Protein AF-A0A8D8CSJ4-F1 (afdb_monomer_lite)

InterPro domains:
  IPR000195 Rab-GAP-TBC domain [PS50086] (164-204)
  IPR035969 Rab-GAP-TBC domain superfamily [SSF47923] (144-196)

pLDDT: mean 71.57, std 18.22, range [34.72, 95.88]

Radius of gyration: 22.98 Å; chains: 1; bounding box: 52×68×55 Å

Sequence (204 aa):
MDVAKSLFGARDHEGYAGKEEHMKKVESANSEDDGELVELAEGLHISESEIRPTAGGPFSALTPSMWPQDILAKLGQPEKDEPPNHQPDYRFDEFGFRVEEEDGPEPSSNRLLSIPFMEDPAQRLQWVAHLEFSHNKEAPELTWDSVEVVLPRTEKLRAMVRQGIPHSLRPQMWMRLSGALQKKLKSETTYQDILKASSNDALM

Foldseek 3Di:
DPVVCVVPVDDDPVPDQPPVSVVVVVVVVVPDDDDDPPDPPDDPPDPPPAQAADQLAAQQLPDSVPDPRVVSVVVPDPPPPDDPPDDDQWGAGNNGDTDGPDPDPDPPPCVVRPDRLDFDPVLVVVVLVVQCVQQPDDDPDDDLVSGDLADDPDVVVVVSVVVPDGSVCCVSVVCRDVCVSVCQVPDPQDPVNVVVVVVVVVPD

Secondary structure (DSSP, 8-state):
--TTHHHHS----TTPPPHHHHHHHHHHHTSS-------TTS-----TTPPPPPTTSTTTTS-GGG--HHHHHHHTS--TTS-TT---SEEE-TT--EEE---S---SGGGGTTS--PPPHHHHHHHHHHHHHHH-SS-SS--TTTS-SS----HHHHHHHHH---GGGHHHHHHHHTSHHHHHHH-S--HHHHHHHHHGGG--

Organism: Culex pipiens (NCBI:txid7175)

Structure (mmCIF, N/CA/C/O backbone):
data_AF-A0A8D8CSJ4-F1
#
_entry.id   AF-A0A8D8CSJ4-F1
#
loop_
_atom_site.group_PDB
_atom_site.id
_atom_site.type_symbol
_atom_site.label_atom_id
_atom_site.label_alt_id
_atom_site.label_comp_id
_atom_site.label_asym_id
_atom_site.label_entity_id
_atom_site.label_seq_id
_atom_site.pdbx_PDB_ins_code
_atom_site.Cartn_x
_atom_site.Cartn_y
_atom_site.Cartn_z
_atom_site.occupancy
_atom_site.B_iso_or_equiv
_atom_site.auth_seq_id
_atom_site.auth_comp_id
_atom_site.auth_asym_id
_atom_site.auth_atom_id
_atom_site.pdbx_PDB_model_num
ATOM 1 N N . MET A 1 1 ? 17.832 -48.330 7.139 1.00 46.72 1 MET A N 1
ATOM 2 C CA . MET A 1 1 ? 17.242 -47.021 6.762 1.00 46.72 1 MET A CA 1
ATOM 3 C C . MET A 1 1 ? 18.383 -46.038 6.492 1.00 46.72 1 MET A C 1
ATOM 5 O O . MET A 1 1 ? 18.410 -44.940 7.031 1.00 46.72 1 MET A O 1
ATOM 9 N N . ASP A 1 2 ? 19.355 -46.436 5.668 1.00 52.53 2 ASP A N 1
ATOM 10 C CA . ASP A 1 2 ? 20.671 -45.771 5.655 1.00 52.53 2 ASP A CA 1
ATOM 11 C C . ASP A 1 2 ? 21.030 -45.183 4.288 1.00 52.53 2 ASP A C 1
ATOM 13 O O . ASP A 1 2 ? 21.933 -44.364 4.179 1.00 52.53 2 ASP A O 1
ATOM 17 N N . VAL A 1 3 ? 20.237 -45.490 3.257 1.00 51.06 3 VAL A N 1
ATOM 18 C CA . VAL A 1 3 ? 20.348 -44.875 1.924 1.00 51.06 3 VAL A CA 1
ATOM 19 C C . VAL A 1 3 ? 19.774 -43.453 1.867 1.00 51.06 3 VAL A C 1
ATOM 21 O O . VAL A 1 3 ? 20.211 -42.652 1.050 1.00 51.06 3 VAL A O 1
ATOM 24 N N . ALA A 1 4 ? 18.858 -43.090 2.775 1.00 48.44 4 ALA A N 1
ATOM 25 C CA . ALA A 1 4 ? 18.271 -41.746 2.819 1.00 48.44 4 ALA A CA 1
ATOM 26 C C . ALA A 1 4 ? 19.198 -40.696 3.461 1.00 48.44 4 ALA A C 1
ATOM 28 O O . ALA A 1 4 ? 19.104 -39.517 3.140 1.00 48.44 4 ALA A O 1
ATOM 29 N N . LYS A 1 5 ? 20.128 -41.107 4.335 1.00 52.06 5 LYS A N 1
ATOM 30 C CA . LYS A 1 5 ? 21.058 -40.179 5.005 1.00 52.06 5 LYS A CA 1
ATOM 31 C C . LYS A 1 5 ? 22.181 -39.696 4.084 1.00 52.06 5 LYS A C 1
ATOM 33 O O . LYS A 1 5 ? 22.695 -38.602 4.279 1.00 52.06 5 LYS A O 1
ATOM 38 N N . SER A 1 6 ? 22.522 -40.473 3.054 1.00 53.06 6 SER A N 1
ATOM 39 C CA . SER A 1 6 ? 23.591 -40.116 2.114 1.00 53.06 6 SER A CA 1
ATOM 40 C C . SER A 1 6 ? 23.169 -39.072 1.075 1.00 53.06 6 SER A C 1
ATOM 42 O O . SER A 1 6 ? 24.038 -38.420 0.509 1.00 53.06 6 SER A O 1
ATOM 44 N N . LEU A 1 7 ? 21.866 -38.897 0.819 1.00 55.34 7 LEU A N 1
ATOM 45 C CA . LEU A 1 7 ? 21.366 -37.942 -0.183 1.00 55.34 7 LEU A CA 1
ATOM 46 C C . LEU A 1 7 ? 21.190 -36.515 0.363 1.00 55.34 7 LEU A C 1
ATOM 48 O O . LEU A 1 7 ? 21.135 -35.572 -0.418 1.00 55.34 7 LEU A O 1
ATOM 52 N N . PHE A 1 8 ? 21.133 -36.347 1.688 1.00 54.91 8 PHE A N 1
ATOM 53 C CA . PHE A 1 8 ? 20.904 -35.046 2.336 1.00 54.91 8 PHE A CA 1
ATOM 54 C C . PHE A 1 8 ? 22.032 -34.613 3.286 1.00 54.91 8 PHE A C 1
ATOM 56 O O . PHE A 1 8 ? 21.924 -33.568 3.917 1.00 54.91 8 PHE A O 1
ATOM 63 N N . GLY A 1 9 ? 23.109 -35.398 3.402 1.00 48.78 9 GLY A N 1
ATOM 64 C CA . GLY A 1 9 ? 24.158 -35.195 4.410 1.00 48.78 9 GLY A CA 1
ATOM 65 C C . GLY A 1 9 ? 25.229 -34.148 4.084 1.00 48.78 9 GLY A C 1
ATOM 66 O O . GLY A 1 9 ? 26.062 -33.878 4.940 1.00 48.78 9 GLY A O 1
ATOM 67 N N . ALA A 1 10 ? 25.238 -33.573 2.878 1.00 55.03 10 ALA A N 1
ATOM 68 C CA . ALA A 1 10 ? 26.262 -32.612 2.459 1.00 55.03 10 ALA A CA 1
ATOM 69 C C . ALA A 1 10 ? 25.688 -31.563 1.496 1.00 55.03 10 ALA A C 1
ATOM 71 O O . ALA A 1 10 ? 26.096 -31.462 0.342 1.00 55.03 10 ALA A O 1
ATOM 72 N N . ARG A 1 11 ? 24.680 -30.812 1.947 1.00 53.88 11 ARG A N 1
ATOM 73 C CA . ARG A 1 11 ? 24.373 -29.522 1.322 1.00 53.88 11 ARG A CA 1
ATOM 74 C C . ARG A 1 11 ? 25.203 -28.473 2.040 1.00 53.88 11 ARG A C 1
ATOM 76 O O . ARG A 1 11 ? 24.977 -28.262 3.227 1.00 53.88 11 ARG A O 1
AT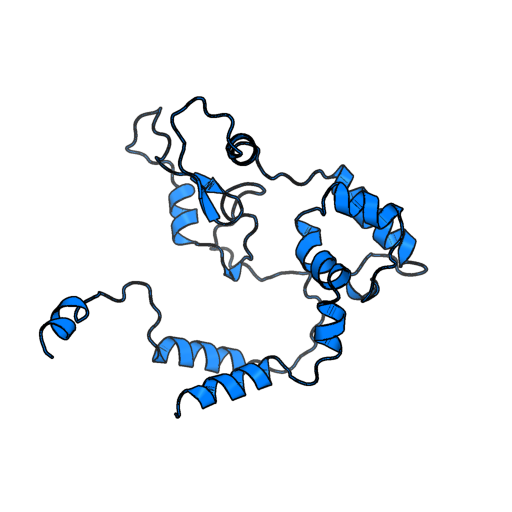OM 83 N N . ASP A 1 12 ? 26.131 -27.842 1.330 1.00 52.03 12 ASP A N 1
ATOM 84 C CA . ASP A 1 12 ? 26.785 -26.633 1.819 1.00 52.03 12 ASP A CA 1
ATOM 85 C C . ASP A 1 12 ? 25.701 -25.597 2.130 1.00 52.03 12 ASP A C 1
ATOM 87 O O . ASP A 1 12 ? 24.880 -25.247 1.281 1.00 52.03 12 ASP A O 1
ATOM 91 N N . HIS A 1 13 ? 25.647 -25.158 3.384 1.00 55.69 13 HIS A N 1
ATOM 92 C CA . HIS A 1 13 ? 24.716 -24.137 3.860 1.00 55.69 13 HIS A CA 1
ATOM 93 C C . HIS A 1 13 ? 25.239 -22.728 3.548 1.00 55.69 13 HIS A C 1
ATOM 95 O O . HIS A 1 13 ? 25.083 -21.820 4.364 1.00 55.69 13 HIS A O 1
ATOM 101 N N . GLU A 1 14 ? 25.892 -22.533 2.397 1.00 43.72 14 GLU A N 1
ATOM 102 C CA . GLU A 1 14 ? 26.302 -21.194 1.981 1.00 43.72 14 GLU A CA 1
ATOM 103 C C . GLU A 1 14 ? 25.054 -20.321 1.809 1.00 43.72 14 GLU A C 1
ATOM 105 O O . GLU A 1 14 ? 24.163 -20.615 1.012 1.00 43.72 14 GLU A O 1
ATOM 110 N N . GLY A 1 15 ? 24.972 -19.265 2.621 1.00 53.69 15 GLY A N 1
ATOM 111 C CA . GLY A 1 15 ? 23.879 -18.294 2.610 1.00 53.69 15 GLY A CA 1
ATOM 112 C C . GLY A 1 15 ? 22.794 -18.491 3.673 1.00 53.69 15 GLY A C 1
ATOM 113 O O . GLY A 1 15 ? 21.912 -17.641 3.773 1.00 53.69 15 GLY A O 1
ATOM 114 N N . TYR A 1 16 ? 22.842 -19.546 4.498 1.00 52.41 16 TYR A N 1
ATOM 115 C CA . TYR A 1 16 ? 21.921 -19.689 5.633 1.00 52.41 16 TYR A CA 1
ATOM 116 C C . TYR A 1 16 ? 22.623 -19.308 6.939 1.00 52.41 16 TYR A C 1
ATOM 118 O O . TYR A 1 16 ? 23.598 -19.947 7.329 1.00 52.41 16 TYR A O 1
ATOM 126 N N . ALA A 1 17 ? 22.114 -18.288 7.636 1.00 63.25 17 ALA A N 1
ATOM 127 C CA . ALA A 1 17 ? 22.588 -17.967 8.979 1.00 63.25 17 ALA A CA 1
ATOM 128 C C . ALA A 1 17 ? 22.366 -19.185 9.888 1.00 63.25 17 ALA A C 1
ATOM 130 O O . ALA A 1 17 ? 21.254 -19.721 9.974 1.00 63.25 17 ALA A O 1
ATOM 131 N N . GLY A 1 18 ? 23.432 -19.646 10.544 1.00 64.19 18 GLY A N 1
ATOM 132 C CA . GLY A 1 18 ? 23.355 -20.780 11.460 1.00 64.19 18 GLY A CA 1
ATOM 133 C C . GLY A 1 18 ? 22.361 -20.495 12.588 1.00 64.19 18 GLY A C 1
ATOM 134 O O . GLY A 1 18 ? 22.189 -19.349 12.998 1.00 64.19 18 GLY A O 1
ATOM 135 N N . LYS A 1 19 ? 21.709 -21.535 13.125 1.00 57.69 19 LYS A N 1
ATOM 136 C CA . LYS A 1 19 ? 20.706 -21.408 14.204 1.00 57.69 19 LYS A CA 1
ATOM 137 C C . LYS A 1 19 ? 21.184 -20.521 15.365 1.00 57.69 19 LYS A C 1
ATOM 139 O O . LYS A 1 19 ? 20.405 -19.731 15.891 1.00 57.69 19 LYS A O 1
ATOM 144 N N . GLU A 1 20 ? 22.454 -20.643 15.744 1.00 61.38 20 GLU A N 1
ATOM 145 C CA . GLU A 1 20 ? 23.060 -19.854 16.823 1.00 61.38 20 GLU A CA 1
ATOM 146 C C . GLU A 1 20 ? 23.252 -18.382 16.447 1.00 61.38 20 GLU A C 1
ATOM 148 O O . GLU A 1 20 ? 22.997 -17.498 17.258 1.00 61.38 20 GLU A O 1
ATOM 153 N N . GLU A 1 21 ? 23.639 -18.103 15.204 1.00 65.81 21 GLU A N 1
ATOM 154 C CA . GLU A 1 21 ? 23.793 -16.743 14.690 1.00 65.81 21 GLU A CA 1
ATOM 155 C C . GLU A 1 21 ? 22.434 -16.045 14.559 1.00 65.81 21 GLU A C 1
ATOM 157 O O . GLU A 1 21 ? 22.284 -14.887 14.948 1.00 65.81 21 GLU A O 1
ATOM 162 N N . HIS A 1 22 ? 21.416 -16.783 14.104 1.00 65.81 22 HIS A N 1
ATOM 163 C CA . HIS A 1 22 ? 20.034 -16.319 14.081 1.00 65.81 22 HIS A CA 1
ATOM 164 C C . HIS A 1 22 ? 19.523 -16.007 15.495 1.00 65.81 22 HIS A C 1
ATOM 166 O O . HIS A 1 22 ? 18.985 -14.926 15.719 1.00 65.81 22 HIS A O 1
ATOM 172 N N . MET A 1 23 ? 19.716 -16.910 16.466 1.00 61.03 23 MET A N 1
ATOM 173 C CA . MET A 1 23 ? 19.328 -16.655 17.861 1.00 61.03 23 MET A CA 1
ATOM 174 C C . MET A 1 23 ? 20.048 -15.437 18.438 1.00 61.03 23 MET A C 1
ATOM 176 O O . MET A 1 23 ? 19.398 -14.576 19.021 1.00 61.03 23 MET A O 1
ATOM 180 N N . LYS A 1 24 ? 21.356 -15.306 18.202 1.00 65.88 24 LYS A N 1
ATOM 181 C CA . LYS A 1 24 ? 22.139 -14.159 18.667 1.00 65.88 24 LYS A CA 1
ATOM 182 C C . LYS A 1 24 ? 21.642 -12.840 18.068 1.00 65.88 24 LYS A C 1
ATOM 184 O O . LYS A 1 24 ? 21.544 -11.845 18.778 1.00 65.88 24 LYS A O 1
ATOM 189 N N . LYS A 1 25 ? 21.283 -12.831 16.780 1.00 63.50 25 LYS A N 1
ATOM 190 C CA . LYS A 1 25 ? 20.728 -11.650 16.101 1.00 63.50 25 LYS A CA 1
ATOM 191 C C . LYS A 1 25 ? 19.356 -11.257 16.659 1.00 63.50 25 LYS A C 1
ATOM 193 O O . LYS A 1 25 ? 19.087 -10.071 16.820 1.00 63.50 25 LYS A O 1
ATOM 198 N N . VAL A 1 26 ? 18.518 -12.240 16.995 1.00 58.56 26 VAL A N 1
ATOM 199 C CA . VAL A 1 26 ? 17.211 -12.017 17.639 1.00 58.56 26 VAL A CA 1
ATOM 200 C C . VAL A 1 26 ? 17.374 -11.503 19.074 1.00 58.56 26 VAL A C 1
ATOM 202 O O . VAL A 1 26 ? 16.669 -10.583 19.473 1.00 58.56 26 VAL A O 1
ATOM 205 N N . GLU A 1 27 ? 18.319 -12.048 19.841 1.00 52.78 27 GLU A N 1
ATOM 206 C CA . GLU A 1 27 ? 18.592 -11.609 21.215 1.00 52.78 27 GLU A CA 1
ATOM 207 C C . GLU A 1 27 ? 19.149 -10.180 21.270 1.00 52.78 27 GLU A C 1
ATOM 209 O O . GLU A 1 27 ? 18.719 -9.400 22.116 1.00 52.78 27 GLU A O 1
ATOM 214 N N . SER A 1 28 ? 20.036 -9.799 20.342 1.00 56.69 28 SER A N 1
ATOM 215 C CA . SER A 1 28 ? 20.539 -8.420 20.242 1.00 56.69 28 SER A CA 1
ATOM 216 C C . SER A 1 28 ? 19.462 -7.406 19.839 1.00 56.69 28 SER A C 1
ATOM 218 O O . SER A 1 28 ? 19.500 -6.276 20.310 1.00 56.69 28 SER A O 1
ATOM 220 N N . ALA A 1 29 ? 18.477 -7.801 19.027 1.00 54.16 29 ALA A N 1
ATOM 221 C CA . ALA A 1 29 ? 17.349 -6.934 18.671 1.00 54.16 29 ALA A CA 1
ATOM 222 C C . ALA A 1 29 ? 16.361 -6.712 19.835 1.00 54.16 29 ALA A C 1
ATOM 224 O O . ALA A 1 29 ? 15.585 -5.765 19.812 1.00 54.16 29 ALA A O 1
ATOM 225 N N . ASN A 1 30 ? 16.384 -7.575 20.857 1.00 47.56 30 ASN A N 1
ATOM 226 C CA . ASN A 1 30 ? 15.507 -7.484 22.027 1.00 47.56 30 ASN A CA 1
ATOM 227 C C . ASN A 1 30 ? 16.069 -6.592 23.152 1.00 47.56 30 ASN A C 1
ATOM 229 O O . ASN A 1 30 ? 15.362 -6.354 24.129 1.00 47.56 30 ASN A O 1
ATOM 233 N N . SER A 1 31 ? 17.331 -6.152 23.065 1.00 48.03 31 SER A N 1
ATOM 234 C CA . SER A 1 31 ? 17.983 -5.344 24.110 1.00 48.03 31 SER A CA 1
ATOM 235 C C . SER A 1 31 ? 17.894 -3.830 23.901 1.00 48.03 31 SER A C 1
ATOM 237 O O . SER A 1 31 ? 18.428 -3.084 24.720 1.00 48.03 31 SER A O 1
ATOM 239 N N . GLU A 1 32 ? 17.238 -3.366 22.836 1.00 47.69 32 GLU A N 1
ATOM 240 C CA . GLU A 1 32 ? 17.058 -1.937 22.571 1.00 47.69 32 GLU A CA 1
ATOM 241 C C . GLU A 1 32 ? 15.700 -1.460 23.109 1.00 47.69 32 GLU A C 1
ATOM 243 O O . GLU A 1 32 ? 14.636 -1.795 22.600 1.00 47.69 32 GLU A O 1
ATOM 248 N N . ASP A 1 33 ? 15.834 -0.754 24.229 1.00 42.06 33 ASP A N 1
ATOM 249 C CA . ASP A 1 33 ? 14.937 0.113 24.991 1.00 42.06 33 ASP A CA 1
ATOM 250 C C . ASP A 1 33 ? 13.593 0.546 24.365 1.00 42.06 33 ASP A C 1
ATOM 252 O O . ASP A 1 33 ? 13.488 0.978 23.217 1.00 42.06 33 ASP A O 1
ATOM 256 N N . ASP A 1 34 ? 12.577 0.480 25.226 1.00 50.38 34 ASP A N 1
ATOM 257 C CA . ASP A 1 34 ? 11.188 0.908 25.073 1.00 50.38 34 ASP A CA 1
ATOM 258 C C . ASP A 1 34 ? 11.132 2.443 24.924 1.00 50.38 34 ASP A C 1
ATOM 260 O O . ASP A 1 34 ? 11.211 3.192 25.899 1.00 50.38 34 ASP A O 1
ATOM 264 N N . GLY A 1 35 ? 10.977 2.937 23.698 1.00 35.16 35 GLY A N 1
ATOM 265 C CA . GLY A 1 35 ? 10.782 4.359 23.425 1.00 35.16 35 GLY A CA 1
ATOM 266 C C . GLY A 1 35 ? 9.844 4.552 22.246 1.00 35.16 35 GLY A C 1
ATOM 267 O O . GLY A 1 35 ? 10.228 4.284 21.118 1.00 35.16 35 GLY A O 1
ATOM 268 N N . GLU A 1 36 ? 8.612 4.973 22.542 1.00 34.72 36 GLU A N 1
ATOM 269 C CA . GLU A 1 36 ? 7.655 5.632 21.641 1.00 34.72 36 GLU A CA 1
ATOM 270 C C . GLU A 1 36 ? 7.661 5.190 20.160 1.00 34.72 36 GLU A C 1
ATOM 272 O O . GLU A 1 36 ? 8.454 5.645 19.342 1.00 34.72 36 GLU A O 1
ATOM 277 N N . LEU A 1 37 ? 6.666 4.374 19.785 1.00 41.03 37 LEU A N 1
ATOM 278 C CA . LEU A 1 37 ? 6.297 4.074 18.395 1.00 41.03 37 LEU A CA 1
ATOM 279 C C . LEU A 1 37 ? 5.685 5.318 17.715 1.00 41.03 37 LEU A C 1
ATOM 281 O O . LEU A 1 37 ? 4.495 5.346 17.394 1.00 41.03 37 LEU A O 1
ATOM 285 N N . VAL A 1 38 ? 6.491 6.359 17.540 1.00 35.50 38 VAL A N 1
ATOM 286 C CA . VAL A 1 38 ? 6.171 7.580 16.802 1.00 35.50 38 VAL A CA 1
ATOM 287 C C . VAL A 1 38 ? 6.858 7.475 15.437 1.00 35.50 38 VAL A C 1
ATOM 289 O O . VAL A 1 38 ? 8.030 7.128 15.345 1.00 35.50 38 VAL A O 1
ATOM 292 N N . GLU A 1 39 ? 6.081 7.721 14.379 1.00 37.56 39 GLU A N 1
ATOM 293 C CA . GLU A 1 39 ? 6.524 7.880 12.983 1.00 37.56 39 GLU A CA 1
ATOM 294 C C . GLU A 1 39 ? 7.107 6.646 12.270 1.00 37.56 39 GLU A C 1
ATOM 296 O O . GLU A 1 39 ? 8.249 6.605 11.824 1.00 37.56 39 GLU A O 1
ATOM 301 N N . LEU A 1 40 ? 6.237 5.681 11.949 1.00 41.62 40 LEU A N 1
ATOM 302 C CA . LEU A 1 40 ? 6.522 4.636 10.946 1.00 41.62 40 LEU A CA 1
ATOM 303 C C . LEU A 1 40 ? 6.527 5.167 9.486 1.00 41.62 40 LEU A C 1
ATOM 305 O O . LEU A 1 40 ? 6.185 4.430 8.555 1.00 41.62 40 LEU A O 1
ATOM 309 N N . ALA A 1 41 ? 6.846 6.450 9.286 1.00 38.56 41 ALA A N 1
ATOM 310 C CA . ALA A 1 41 ? 6.808 7.137 7.994 1.00 38.56 41 ALA A CA 1
ATOM 311 C C . ALA A 1 41 ? 8.107 7.878 7.628 1.00 38.56 41 ALA A C 1
ATOM 313 O O . ALA A 1 41 ? 8.290 8.164 6.446 1.00 38.56 41 ALA A O 1
ATOM 314 N N . GLU A 1 42 ? 9.041 8.110 8.554 1.00 38.97 42 GLU A N 1
ATOM 315 C CA . GLU A 1 42 ? 10.296 8.797 8.231 1.00 38.97 42 GLU A CA 1
ATOM 316 C C . GLU A 1 42 ? 11.522 7.948 8.582 1.00 38.97 42 GLU A C 1
ATOM 318 O O . GLU A 1 42 ? 11.838 7.689 9.734 1.00 38.97 42 GLU A O 1
ATOM 323 N N . GLY A 1 43 ? 12.230 7.511 7.536 1.00 41.66 43 GLY A N 1
ATOM 324 C CA . GLY A 1 43 ? 13.640 7.140 7.627 1.00 41.66 43 GLY A CA 1
ATOM 325 C C . GLY A 1 43 ? 13.956 5.769 8.226 1.00 41.66 43 GLY A C 1
ATOM 326 O O . GLY A 1 43 ? 14.575 5.678 9.280 1.00 41.66 43 GLY A O 1
ATOM 327 N N . LEU A 1 44 ? 13.721 4.686 7.472 1.00 40.72 44 LEU A N 1
ATOM 328 C CA . LEU A 1 44 ? 14.639 3.545 7.580 1.00 40.72 44 LEU A CA 1
ATOM 329 C C . LEU A 1 44 ? 16.021 4.063 7.168 1.00 40.72 44 LEU A C 1
ATOM 331 O O . LEU A 1 44 ? 16.219 4.447 6.012 1.00 40.72 44 LEU A O 1
ATOM 335 N N . HIS A 1 45 ? 16.938 4.141 8.131 1.00 41.31 45 HIS A N 1
ATOM 336 C CA . HIS A 1 45 ? 18.312 4.591 7.948 1.00 41.31 45 HIS A CA 1
ATOM 337 C C . HIS A 1 45 ? 19.047 3.591 7.045 1.00 41.31 45 HIS A C 1
ATOM 339 O O . HIS A 1 45 ? 19.733 2.687 7.505 1.00 41.31 45 HIS A O 1
ATOM 345 N N . ILE A 1 46 ? 18.855 3.729 5.734 1.00 48.44 46 ILE A N 1
ATOM 346 C CA . ILE A 1 46 ? 19.616 3.009 4.715 1.00 48.44 46 ILE A CA 1
ATOM 347 C C . ILE A 1 46 ? 21.063 3.461 4.892 1.00 48.44 46 ILE A C 1
ATOM 349 O O . ILE A 1 46 ? 21.348 4.663 4.838 1.00 48.44 46 ILE A O 1
ATOM 353 N N . SER A 1 47 ? 21.956 2.517 5.176 1.00 49.81 47 SER A N 1
ATOM 354 C CA . SER A 1 47 ? 23.386 2.800 5.239 1.00 49.81 47 SER A CA 1
ATOM 355 C C . SER A 1 47 ? 23.827 3.396 3.895 1.00 49.81 47 SER A C 1
ATOM 357 O O . SER A 1 47 ? 23.347 2.987 2.841 1.00 49.81 47 SER A O 1
ATOM 359 N N . GLU A 1 48 ? 24.715 4.394 3.896 1.00 54.62 48 GLU A N 1
ATOM 360 C CA . GLU A 1 48 ? 25.140 5.103 2.670 1.00 54.62 48 GLU A CA 1
ATOM 361 C C . GLU A 1 48 ? 25.786 4.162 1.621 1.00 54.62 48 GLU A C 1
ATOM 363 O O . GLU A 1 48 ? 25.936 4.517 0.456 1.00 54.62 48 GLU A O 1
ATOM 368 N N . SER A 1 49 ? 26.111 2.930 2.028 1.00 60.03 49 SER A N 1
ATOM 369 C CA . SER A 1 49 ? 26.641 1.836 1.213 1.00 60.03 49 SER A CA 1
ATOM 370 C C . SER A 1 49 ? 25.598 0.933 0.534 1.00 60.03 49 SER A C 1
ATOM 372 O O . SER A 1 49 ? 25.987 0.094 -0.276 1.00 60.03 49 SER A O 1
ATOM 374 N N . GLU A 1 50 ? 24.306 1.041 0.853 1.00 69.69 50 GLU A N 1
ATOM 375 C CA . GLU A 1 50 ? 23.261 0.163 0.302 1.00 69.69 50 GLU A CA 1
ATOM 376 C C . GLU A 1 50 ? 22.721 0.659 -1.047 1.00 69.69 50 GLU A C 1
ATOM 378 O O . GLU A 1 50 ? 22.281 1.802 -1.206 1.00 69.69 50 GLU A O 1
ATOM 383 N N . ILE A 1 51 ? 22.707 -0.242 -2.030 1.00 78.12 51 ILE A N 1
ATOM 384 C CA . ILE A 1 51 ? 22.204 0.019 -3.377 1.00 78.12 51 ILE A CA 1
ATOM 385 C C . ILE A 1 51 ? 20.678 0.057 -3.322 1.00 78.12 51 ILE A C 1
ATOM 387 O O . ILE A 1 51 ? 20.028 -0.878 -2.848 1.00 78.12 51 ILE A O 1
ATOM 391 N N . ARG A 1 52 ? 20.099 1.153 -3.823 1.00 82.62 52 ARG A N 1
ATOM 392 C CA . ARG A 1 52 ? 18.647 1.346 -3.885 1.00 82.62 52 ARG A CA 1
ATOM 393 C C . ARG A 1 52 ? 18.113 0.936 -5.260 1.00 82.62 52 ARG A C 1
ATOM 395 O O . ARG A 1 52 ? 18.668 1.390 -6.265 1.00 82.62 52 ARG A O 1
ATOM 402 N N . PRO A 1 53 ? 17.035 0.137 -5.336 1.00 83.50 53 PRO A N 1
ATOM 403 C CA . PRO A 1 53 ? 16.395 -0.169 -6.606 1.00 83.50 53 PRO A CA 1
ATOM 404 C C . PRO A 1 53 ? 15.842 1.106 -7.255 1.00 83.50 53 PRO A C 1
ATOM 406 O O . PRO A 1 53 ? 15.360 2.020 -6.581 1.00 83.50 53 PRO A O 1
ATOM 409 N N . THR A 1 54 ? 15.908 1.173 -8.584 1.00 80.56 54 THR A N 1
ATOM 410 C CA . THR A 1 54 ? 15.290 2.261 -9.353 1.00 80.56 54 THR A CA 1
ATOM 411 C C . THR A 1 54 ? 13.770 2.198 -9.205 1.00 80.56 54 THR A C 1
ATOM 413 O O . THR A 1 54 ? 13.193 1.115 -9.254 1.00 80.56 54 THR A O 1
ATOM 416 N N . ALA A 1 55 ? 13.107 3.345 -9.032 1.00 76.81 55 ALA A N 1
ATOM 417 C CA . ALA A 1 55 ? 11.648 3.402 -8.923 1.00 76.81 55 ALA A CA 1
ATOM 418 C C . ALA A 1 55 ? 10.966 2.763 -10.148 1.00 76.81 55 ALA A C 1
ATOM 420 O O . ALA A 1 55 ? 11.286 3.114 -11.283 1.00 76.81 55 ALA A O 1
ATOM 421 N N . GLY A 1 56 ? 10.044 1.824 -9.911 1.00 73.31 56 GLY A N 1
ATOM 422 C CA . GLY A 1 56 ? 9.380 1.051 -10.968 1.00 73.31 56 GLY A CA 1
ATOM 423 C C . GLY A 1 56 ? 10.282 0.018 -11.656 1.00 73.31 56 GLY A C 1
ATOM 424 O O . GLY A 1 56 ? 9.903 -0.526 -12.685 1.00 73.31 56 GLY A O 1
ATOM 425 N N . GLY A 1 57 ? 11.486 -0.220 -11.129 1.00 78.00 57 GLY A N 1
ATOM 426 C CA . GLY A 1 57 ? 12.398 -1.270 -11.573 1.00 78.00 57 GLY A CA 1
ATOM 427 C C . GLY A 1 57 ? 12.383 -2.491 -10.645 1.00 78.00 57 GLY A C 1
ATOM 428 O O . GLY A 1 57 ? 11.638 -2.511 -9.656 1.00 78.00 57 GLY A O 1
ATOM 429 N N . PRO A 1 58 ? 13.238 -3.491 -10.926 1.00 84.31 58 PRO A N 1
ATOM 430 C CA . PRO A 1 58 ? 13.390 -4.691 -10.113 1.00 84.31 58 PRO A CA 1
ATOM 431 C C . PRO A 1 58 ? 13.467 -4.402 -8.615 1.00 84.31 58 PRO A C 1
ATOM 433 O O . PRO A 1 58 ? 14.227 -3.529 -8.195 1.00 84.31 58 PRO A O 1
ATOM 436 N N . PHE A 1 59 ? 12.715 -5.156 -7.812 1.00 87.75 59 PHE A N 1
ATOM 437 C CA . PHE A 1 59 ? 12.720 -5.070 -6.342 1.00 87.75 59 PHE A CA 1
ATOM 438 C C . PHE A 1 59 ? 12.241 -3.731 -5.740 1.00 87.75 59 PHE A C 1
ATOM 440 O O . PHE A 1 59 ? 12.282 -3.563 -4.521 1.00 87.75 59 PHE A O 1
ATOM 447 N N . SER A 1 60 ? 11.765 -2.773 -6.545 1.00 85.81 60 SER A N 1
ATOM 448 C CA . SER A 1 60 ? 11.317 -1.458 -6.055 1.00 85.81 60 SER A CA 1
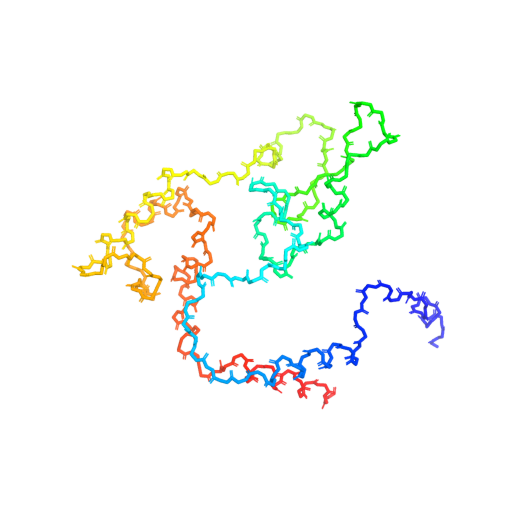ATOM 449 C C . SER A 1 60 ? 10.062 -1.493 -5.176 1.00 85.81 60 SER A C 1
ATOM 451 O O . SER A 1 60 ? 9.829 -0.552 -4.418 1.00 85.81 60 SER A O 1
ATOM 453 N N . ALA A 1 61 ? 9.281 -2.576 -5.229 1.00 84.31 61 ALA A N 1
ATOM 454 C CA . ALA A 1 61 ? 8.124 -2.808 -4.365 1.00 84.31 61 ALA A CA 1
ATOM 455 C C . ALA A 1 61 ? 8.478 -3.536 -3.053 1.00 84.31 61 ALA A C 1
ATOM 457 O O . ALA A 1 61 ? 7.609 -3.727 -2.198 1.00 84.31 61 ALA A O 1
ATOM 458 N N . LEU A 1 62 ? 9.732 -3.970 -2.883 1.00 84.94 62 LEU A N 1
ATOM 459 C CA . LEU A 1 62 ? 10.196 -4.591 -1.644 1.00 84.94 62 LEU A CA 1
ATOM 460 C C . LEU A 1 62 ? 10.526 -3.534 -0.587 1.00 84.94 62 LEU A C 1
ATOM 462 O O . LEU A 1 62 ? 10.942 -2.416 -0.899 1.00 84.94 62 LEU A O 1
ATOM 466 N N . THR A 1 63 ? 10.386 -3.904 0.687 1.00 83.56 63 THR A N 1
ATOM 467 C CA . THR A 1 63 ? 10.858 -3.068 1.796 1.00 83.56 63 THR A CA 1
ATOM 468 C C . THR A 1 63 ? 12.388 -3.011 1.801 1.00 83.56 63 THR A C 1
ATOM 470 O O . THR A 1 63 ? 13.016 -4.003 1.425 1.00 83.56 63 THR A O 1
ATOM 473 N N . PRO A 1 64 ? 13.012 -1.921 2.290 1.00 83.88 64 PRO A N 1
ATOM 474 C CA . PRO A 1 64 ? 14.473 -1.794 2.309 1.00 83.88 64 PRO A CA 1
ATOM 475 C C . PRO A 1 64 ? 15.204 -2.985 2.945 1.00 83.88 64 PRO A C 1
ATOM 477 O O . PRO A 1 64 ? 16.200 -3.462 2.414 1.00 83.88 64 PRO A O 1
ATOM 480 N N . SER A 1 65 ? 14.645 -3.549 4.021 1.00 82.81 65 SER A N 1
ATOM 481 C CA . SER A 1 65 ? 15.169 -4.740 4.708 1.00 82.81 65 SER A CA 1
ATOM 482 C C . SER A 1 65 ? 15.163 -6.032 3.877 1.00 82.81 65 SER A C 1
ATOM 484 O O . SER A 1 65 ? 15.796 -7.008 4.270 1.00 82.81 65 SER A O 1
ATOM 486 N N . MET A 1 66 ? 14.427 -6.064 2.765 1.00 85.50 66 MET A N 1
ATOM 487 C CA . MET A 1 66 ? 14.293 -7.214 1.867 1.00 85.50 66 MET A CA 1
ATOM 488 C C . MET A 1 66 ? 15.040 -7.016 0.542 1.00 85.50 66 MET A C 1
ATOM 490 O O . MET A 1 66 ? 14.997 -7.903 -0.309 1.00 85.50 66 MET A O 1
ATOM 494 N N . TRP A 1 67 ? 15.703 -5.875 0.331 1.00 88.50 67 TRP A N 1
ATOM 495 C CA . TRP A 1 67 ? 16.428 -5.616 -0.911 1.00 88.50 67 TRP A CA 1
ATOM 496 C C . TRP A 1 67 ? 17.639 -6.545 -1.055 1.00 88.50 67 TRP A C 1
ATOM 498 O O . TRP A 1 67 ? 18.529 -6.528 -0.198 1.00 88.50 67 TRP A O 1
ATOM 508 N N . PRO A 1 68 ? 17.721 -7.338 -2.140 1.00 88.00 68 PRO A N 1
ATOM 509 C CA . PRO A 1 68 ? 18.835 -8.251 -2.339 1.00 88.00 68 PRO A CA 1
ATOM 510 C C . PRO A 1 68 ? 20.061 -7.482 -2.848 1.00 88.00 68 PRO A C 1
ATOM 512 O O . PRO A 1 68 ? 20.248 -7.321 -4.054 1.00 88.00 68 PRO A O 1
ATOM 515 N N . GLN A 1 69 ? 20.903 -7.012 -1.922 1.00 87.12 69 GLN A N 1
ATOM 516 C CA . GLN A 1 69 ? 22.075 -6.175 -2.223 1.00 87.12 69 GLN A CA 1
ATOM 517 C C . GLN A 1 69 ? 23.018 -6.822 -3.245 1.00 87.12 69 GLN A C 1
ATOM 519 O O . GLN A 1 69 ? 23.431 -6.164 -4.195 1.00 87.12 69 GLN A O 1
ATOM 524 N N . ASP A 1 70 ? 23.276 -8.126 -3.125 1.00 84.56 70 ASP A N 1
ATOM 525 C CA . ASP A 1 70 ? 24.150 -8.856 -4.053 1.00 84.56 70 ASP A CA 1
ATOM 526 C C . ASP A 1 70 ? 23.591 -8.899 -5.481 1.00 84.56 70 ASP A C 1
ATOM 528 O O . ASP A 1 70 ? 24.341 -8.867 -6.455 1.00 84.56 70 ASP A O 1
ATOM 532 N N . ILE A 1 71 ? 22.264 -8.977 -5.617 1.00 83.44 71 ILE A N 1
ATOM 533 C CA . ILE A 1 71 ? 21.585 -9.008 -6.916 1.00 83.44 71 ILE A CA 1
ATOM 534 C C . ILE A 1 71 ? 21.544 -7.597 -7.508 1.00 83.44 71 ILE A C 1
ATOM 536 O O . ILE A 1 71 ? 21.873 -7.418 -8.678 1.00 83.44 71 ILE A O 1
ATOM 540 N N . LEU A 1 72 ? 21.216 -6.586 -6.699 1.00 83.69 72 LEU A N 1
ATOM 541 C CA . LEU A 1 72 ? 21.224 -5.182 -7.114 1.00 83.69 72 LEU A CA 1
ATOM 542 C C . LEU A 1 72 ? 22.623 -4.718 -7.546 1.00 83.69 72 LEU A C 1
ATOM 544 O O . LEU A 1 72 ? 22.752 -4.016 -8.547 1.00 83.69 72 LEU A O 1
ATOM 548 N N . ALA A 1 73 ? 23.672 -5.159 -6.845 1.00 83.06 73 ALA A N 1
ATOM 549 C CA . ALA A 1 73 ? 25.061 -4.885 -7.201 1.00 83.06 73 ALA A CA 1
ATOM 550 C C . ALA A 1 73 ? 25.441 -5.477 -8.560 1.00 83.06 73 ALA A C 1
ATOM 552 O O . ALA A 1 73 ? 26.112 -4.810 -9.345 1.00 83.06 73 ALA A O 1
ATOM 553 N N . LYS A 1 74 ? 24.990 -6.703 -8.852 1.00 79.38 74 LYS A N 1
ATOM 554 C CA . LYS A 1 74 ? 25.210 -7.358 -10.149 1.00 79.38 74 LYS A CA 1
ATOM 555 C C . LYS A 1 74 ? 24.447 -6.661 -11.273 1.00 79.38 74 LYS A C 1
ATOM 557 O O . LYS A 1 74 ? 25.043 -6.379 -12.301 1.00 79.38 74 LYS A O 1
ATOM 562 N N . LEU A 1 75 ? 23.179 -6.296 -11.059 1.00 73.50 75 LEU A N 1
ATOM 563 C CA . LEU A 1 75 ? 22.399 -5.542 -12.053 1.00 73.50 75 LEU A CA 1
ATOM 564 C C . LEU A 1 75 ? 22.986 -4.152 -12.355 1.00 73.50 75 LEU A C 1
ATOM 566 O O . LEU A 1 75 ? 22.818 -3.646 -13.461 1.00 73.50 75 LEU A O 1
ATOM 570 N N . GLY A 1 76 ? 23.630 -3.514 -11.375 1.00 67.25 76 GLY A N 1
ATOM 571 C CA . GLY A 1 76 ? 24.252 -2.199 -11.538 1.00 67.25 76 GLY A CA 1
ATOM 572 C C . GLY A 1 76 ? 25.611 -2.221 -12.245 1.00 67.25 76 GLY A C 1
ATOM 573 O O . GLY A 1 76 ? 26.127 -1.156 -12.592 1.00 67.25 76 GLY A O 1
ATOM 574 N N . GLN A 1 77 ? 26.211 -3.397 -12.453 1.00 66.31 77 GLN A N 1
ATOM 575 C CA . GLN A 1 77 ? 27.459 -3.519 -13.197 1.00 66.31 77 GLN A CA 1
ATOM 576 C C . GLN A 1 77 ? 27.159 -3.579 -14.700 1.00 66.31 77 GLN A C 1
ATOM 578 O O . GLN A 1 77 ? 26.367 -4.413 -15.131 1.00 66.31 77 GLN A O 1
ATOM 583 N N . PRO A 1 78 ? 27.787 -2.728 -15.530 1.00 55.34 78 PRO A N 1
ATOM 584 C CA . PRO A 1 78 ? 27.786 -2.958 -16.963 1.00 55.34 78 PRO A CA 1
ATOM 585 C C . PRO A 1 78 ? 28.607 -4.227 -17.211 1.00 55.34 78 PRO A C 1
ATOM 587 O O . PRO A 1 78 ? 29.828 -4.196 -17.043 1.00 55.34 78 PRO A O 1
ATOM 590 N N . GLU A 1 79 ? 27.940 -5.333 -17.546 1.00 57.03 79 GLU A N 1
ATOM 591 C CA . GLU A 1 79 ? 28.557 -6.582 -18.013 1.00 57.03 79 GLU A CA 1
ATOM 592 C C . GLU A 1 79 ? 29.581 -6.228 -19.109 1.00 57.03 79 GLU A C 1
ATOM 594 O O . GLU A 1 79 ? 29.232 -5.858 -20.230 1.00 57.03 79 GLU A O 1
ATOM 599 N N . LYS A 1 80 ? 30.873 -6.213 -18.752 1.00 53.09 80 LYS A N 1
ATOM 600 C CA . LYS A 1 80 ? 31.961 -5.738 -19.629 1.00 53.09 80 LYS A CA 1
ATOM 601 C C . LYS A 1 80 ? 32.325 -6.740 -20.724 1.00 53.09 80 LYS A C 1
ATOM 603 O O . LYS A 1 80 ? 33.021 -6.356 -21.662 1.00 53.09 80 LYS A O 1
ATOM 608 N N . ASP A 1 81 ? 31.847 -7.976 -20.608 1.00 56.59 81 ASP A N 1
ATOM 609 C CA . ASP A 1 81 ? 32.272 -9.108 -21.433 1.00 56.59 81 ASP A CA 1
ATOM 610 C C . ASP A 1 81 ? 31.135 -9.718 -22.276 1.00 56.59 81 ASP A C 1
ATOM 612 O O . ASP A 1 81 ? 31.338 -10.729 -22.950 1.00 56.59 81 ASP A O 1
ATOM 616 N N . GLU A 1 82 ? 29.958 -9.088 -22.312 1.00 57.41 82 GLU A N 1
ATOM 617 C CA . GLU A 1 82 ? 28.814 -9.571 -23.086 1.00 57.41 82 GLU A CA 1
ATOM 618 C C . GLU A 1 82 ? 28.612 -8.795 -24.402 1.00 57.41 82 GLU A C 1
ATOM 620 O O . GLU A 1 82 ? 28.896 -7.595 -24.493 1.00 57.41 82 GLU A O 1
ATOM 625 N N . PRO A 1 83 ? 28.157 -9.467 -25.479 1.00 56.31 83 PRO A N 1
ATOM 626 C CA . PRO A 1 83 ? 27.948 -8.827 -26.772 1.00 56.31 83 PRO A CA 1
ATOM 627 C C . PRO A 1 83 ? 26.934 -7.675 -26.656 1.00 56.31 83 PRO A C 1
ATOM 629 O O . PRO A 1 83 ? 26.014 -7.751 -25.848 1.00 56.31 83 PRO A O 1
ATOM 632 N N . PRO A 1 84 ? 27.002 -6.645 -27.521 1.00 54.47 84 PRO A N 1
ATOM 633 C CA . PRO A 1 84 ? 26.174 -5.428 -27.441 1.00 54.47 84 PRO A CA 1
ATOM 634 C C . PRO A 1 84 ? 24.649 -5.645 -27.549 1.00 54.47 84 PRO A C 1
ATOM 636 O O . PRO A 1 84 ? 23.892 -4.682 -27.507 1.00 54.47 84 PRO A O 1
ATOM 639 N N . ASN A 1 85 ? 24.208 -6.894 -27.707 1.00 54.06 85 ASN A N 1
ATOM 640 C CA . ASN A 1 85 ? 22.820 -7.329 -27.818 1.00 54.06 85 ASN A CA 1
ATOM 641 C C . ASN A 1 85 ? 22.444 -8.404 -26.776 1.00 54.06 85 ASN A C 1
ATOM 643 O O . ASN A 1 85 ? 21.413 -9.052 -26.938 1.00 54.06 85 ASN A O 1
ATOM 647 N N . HIS A 1 86 ? 23.273 -8.648 -25.753 1.00 52.38 86 HIS A N 1
ATOM 648 C CA . HIS A 1 86 ? 22.931 -9.578 -24.678 1.00 52.38 86 HIS A CA 1
ATOM 649 C C . HIS A 1 86 ? 21.848 -8.939 -23.802 1.00 52.38 86 HIS A C 1
ATOM 651 O O . HIS A 1 86 ? 22.079 -7.946 -23.113 1.00 52.38 86 HIS A O 1
ATOM 657 N N . GLN A 1 87 ? 20.630 -9.463 -23.897 1.00 53.00 87 GLN A N 1
ATOM 658 C CA . GLN A 1 87 ? 19.626 -9.284 -22.860 1.00 53.00 87 GLN A CA 1
ATOM 659 C C . GLN A 1 87 ? 19.755 -10.485 -21.923 1.00 53.00 87 GLN A C 1
ATOM 661 O O . GLN A 1 87 ? 19.874 -11.602 -22.424 1.00 53.00 87 GLN A O 1
ATOM 666 N N . PRO A 1 88 ? 19.760 -10.287 -20.596 1.00 59.41 88 PRO A N 1
ATOM 667 C CA . PRO A 1 88 ? 19.785 -11.411 -19.670 1.00 59.41 88 PRO A CA 1
ATOM 668 C C . PRO A 1 88 ? 18.563 -12.308 -19.918 1.00 59.41 88 PRO A C 1
ATOM 670 O O . PRO A 1 88 ? 17.458 -11.787 -20.073 1.00 59.41 88 PRO A O 1
ATOM 673 N N . ASP A 1 89 ? 18.757 -13.635 -19.892 1.00 58.12 89 ASP A N 1
ATOM 674 C CA . ASP A 1 89 ? 17.717 -14.666 -20.115 1.00 58.12 89 ASP A CA 1
ATOM 675 C C . ASP A 1 89 ? 16.487 -14.516 -19.193 1.00 58.12 89 ASP A C 1
ATOM 677 O O . ASP A 1 89 ? 15.443 -15.142 -19.385 1.00 58.12 89 ASP A O 1
ATOM 681 N N . TYR A 1 90 ? 16.615 -13.709 -18.143 1.00 63.56 90 TYR A N 1
ATOM 682 C CA . TYR A 1 90 ? 15.568 -13.415 -17.188 1.00 63.56 90 TYR A CA 1
ATOM 683 C C . TYR A 1 90 ? 15.676 -11.983 -16.661 1.00 63.56 90 TYR A C 1
ATOM 685 O O . TYR A 1 90 ? 16.761 -11.467 -16.386 1.00 63.56 90 TYR A O 1
ATOM 693 N N . ARG A 1 91 ? 14.520 -11.352 -16.448 1.00 77.00 91 ARG A N 1
ATOM 694 C CA . ARG A 1 91 ? 14.388 -10.068 -15.744 1.00 77.00 91 ARG A CA 1
ATOM 695 C C . ARG A 1 91 ? 13.678 -10.282 -14.418 1.00 77.00 91 ARG A C 1
ATOM 697 O O . ARG A 1 91 ? 13.084 -11.328 -14.192 1.00 77.00 91 ARG A O 1
ATOM 704 N N . PHE A 1 92 ? 13.754 -9.309 -13.524 1.00 82.25 92 PHE A N 1
ATOM 705 C CA . PHE A 1 92 ? 12.976 -9.322 -12.289 1.00 82.25 92 PHE A CA 1
ATOM 706 C C . PHE A 1 92 ? 11.896 -8.249 -12.367 1.00 82.25 92 PHE A C 1
ATOM 708 O O . PHE A 1 92 ? 12.164 -7.152 -12.858 1.00 82.25 92 PHE A O 1
ATOM 715 N N . ASP A 1 93 ? 10.697 -8.563 -11.889 1.00 81.19 93 ASP A N 1
ATOM 716 C CA . ASP A 1 93 ? 9.653 -7.558 -11.699 1.00 81.19 93 ASP A CA 1
ATOM 717 C C . ASP A 1 93 ? 9.913 -6.708 -10.439 1.00 81.19 93 ASP A C 1
ATOM 719 O O . ASP A 1 93 ? 10.881 -6.905 -9.691 1.00 81.19 93 ASP A O 1
ATOM 723 N N . GLU A 1 94 ? 9.037 -5.744 -10.173 1.00 84.50 94 GLU A N 1
ATOM 724 C CA . GLU A 1 94 ? 9.160 -4.827 -9.039 1.00 84.50 94 GLU A CA 1
ATOM 725 C C . GLU A 1 94 ? 9.082 -5.540 -7.682 1.00 84.50 94 GLU A C 1
ATOM 727 O O . GLU A 1 94 ? 9.600 -5.027 -6.689 1.00 84.50 94 GLU A O 1
ATOM 732 N N . PHE A 1 95 ? 8.487 -6.732 -7.626 1.00 84.50 95 PHE A N 1
ATOM 733 C CA . PHE A 1 95 ? 8.401 -7.572 -6.431 1.00 84.50 95 PHE A CA 1
ATOM 734 C C . PHE A 1 95 ? 9.560 -8.574 -6.324 1.00 84.50 95 PHE A C 1
ATOM 736 O O . PHE A 1 95 ? 9.685 -9.259 -5.309 1.00 84.50 95 PHE A O 1
ATOM 743 N N . GLY A 1 96 ? 10.429 -8.639 -7.334 1.00 84.31 96 GLY A N 1
ATOM 744 C CA . GLY A 1 96 ? 11.578 -9.532 -7.381 1.00 84.31 96 GLY A CA 1
ATOM 745 C C . GLY A 1 96 ? 11.285 -10.925 -7.930 1.00 84.31 96 GLY A C 1
ATOM 746 O O . GLY A 1 96 ? 12.117 -11.819 -7.770 1.00 84.31 96 GLY A O 1
ATOM 747 N N . PHE A 1 97 ? 10.136 -11.142 -8.573 1.00 84.00 97 PHE A N 1
ATOM 748 C CA . PHE A 1 97 ? 9.862 -12.395 -9.272 1.00 84.00 97 PHE A CA 1
ATOM 749 C C . PHE A 1 97 ? 10.608 -12.436 -10.600 1.00 84.00 97 PHE A C 1
ATOM 751 O O . PHE A 1 97 ? 10.655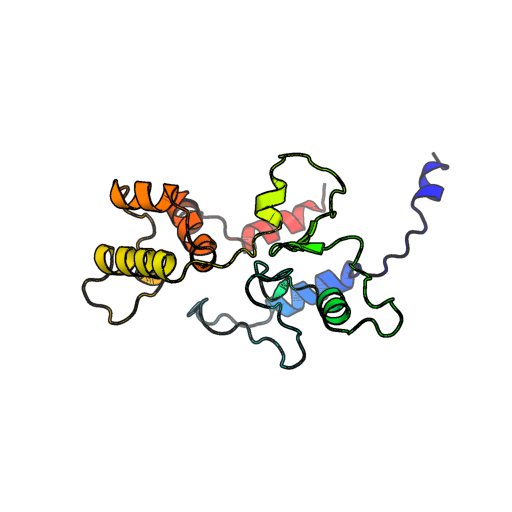 -11.452 -11.337 1.00 84.00 97 PHE A O 1
ATOM 758 N N . ARG A 1 98 ? 11.188 -13.599 -10.911 1.00 80.69 98 ARG A N 1
ATOM 759 C CA . ARG A 1 98 ? 11.854 -13.840 -12.189 1.00 80.69 98 ARG A CA 1
ATOM 760 C C . ARG A 1 98 ? 10.810 -13.880 -13.307 1.00 80.69 98 ARG A C 1
ATOM 762 O O . ARG A 1 98 ? 9.964 -14.769 -13.327 1.00 80.69 98 ARG A O 1
ATOM 769 N N . VAL A 1 99 ? 10.896 -12.933 -14.228 1.00 74.62 99 VAL A N 1
ATOM 770 C CA . VAL A 1 99 ? 10.155 -12.881 -15.485 1.00 74.62 99 VAL A CA 1
ATOM 771 C C . VAL A 1 99 ? 11.043 -13.496 -16.560 1.00 74.62 99 VAL A C 1
ATOM 773 O O . VAL A 1 99 ? 12.105 -12.963 -16.884 1.00 74.62 99 VAL A O 1
ATOM 776 N N . GLU A 1 100 ? 10.632 -14.648 -17.074 1.00 68.62 100 GLU A N 1
ATOM 777 C CA . GLU A 1 100 ? 11.246 -15.252 -18.257 1.00 68.62 100 GLU A CA 1
ATOM 778 C C . GLU A 1 100 ? 10.765 -14.475 -19.490 1.00 68.62 100 GLU A C 1
ATOM 780 O O . GLU A 1 100 ? 9.572 -14.176 -19.604 1.00 68.62 100 GLU A O 1
ATOM 785 N N . GLU A 1 101 ? 11.672 -14.095 -20.393 1.00 61.69 101 GLU A N 1
ATOM 786 C CA . GLU A 1 101 ? 11.269 -13.517 -21.678 1.00 61.69 101 GLU A CA 1
ATOM 787 C C . GLU A 1 101 ? 10.704 -14.660 -22.540 1.00 61.69 101 GLU A C 1
ATOM 789 O O . GLU A 1 101 ? 11.440 -15.472 -23.093 1.00 61.69 101 GLU A O 1
ATOM 794 N N . GLU A 1 102 ? 9.375 -14.794 -22.570 1.00 54.28 102 GLU A N 1
ATOM 795 C CA . GLU A 1 102 ? 8.700 -15.812 -23.378 1.00 54.28 102 GLU A CA 1
ATOM 796 C C . GLU A 1 102 ? 8.860 -15.479 -24.873 1.00 54.28 102 GLU A C 1
ATOM 798 O O . GLU A 1 102 ? 8.299 -14.505 -25.380 1.00 54.28 102 GLU A O 1
ATOM 803 N N . ASP A 1 103 ? 9.634 -16.303 -25.581 1.00 47.81 103 ASP A N 1
ATOM 804 C CA . ASP A 1 103 ? 9.812 -16.254 -27.033 1.00 47.81 103 ASP A CA 1
ATOM 805 C C . ASP A 1 103 ? 8.560 -16.832 -27.725 1.00 47.81 103 ASP A C 1
ATOM 807 O O . ASP A 1 103 ? 8.473 -18.025 -28.024 1.00 47.81 103 ASP A O 1
ATOM 811 N N . GLY A 1 104 ? 7.524 -16.009 -27.922 1.00 53.56 104 GLY A N 1
ATOM 812 C CA . GLY A 1 104 ? 6.324 -16.442 -28.642 1.00 53.56 104 GLY A CA 1
ATOM 813 C C . GLY A 1 104 ? 5.196 -15.406 -28.751 1.00 53.56 104 GLY A C 1
ATOM 814 O O . GLY A 1 104 ? 5.027 -14.558 -27.877 1.00 53.56 104 GLY A O 1
ATOM 815 N N . PRO A 1 105 ? 4.362 -15.464 -29.812 1.00 44.12 105 PRO A N 1
ATOM 816 C CA . PRO A 1 105 ? 3.262 -14.530 -30.051 1.00 44.12 105 PRO A CA 1
ATOM 817 C C . PRO A 1 105 ? 2.003 -14.894 -29.239 1.00 44.12 105 PRO A C 1
ATOM 819 O O . PRO A 1 105 ? 0.887 -14.819 -29.760 1.00 44.12 105 PRO A O 1
ATOM 822 N N . GLU A 1 106 ? 2.146 -15.320 -27.983 1.00 50.19 106 GLU A N 1
ATOM 823 C CA . GLU A 1 106 ? 0.997 -15.653 -27.137 1.00 50.19 106 GLU A CA 1
ATOM 824 C C . GLU A 1 106 ? 0.400 -14.381 -26.499 1.00 50.19 106 GLU A C 1
ATOM 826 O O . GLU A 1 106 ? 1.111 -13.560 -25.916 1.00 50.19 106 GLU A O 1
ATOM 831 N N . PRO A 1 107 ? -0.927 -14.165 -26.584 1.00 45.66 107 PRO A N 1
ATOM 832 C CA . PRO A 1 107 ? -1.616 -13.055 -25.935 1.00 45.66 107 PRO A CA 1
ATOM 833 C C . PRO A 1 107 ? -1.936 -13.399 -24.470 1.00 45.66 107 PRO A C 1
ATOM 835 O O . PRO A 1 107 ? -3.059 -13.188 -24.012 1.00 45.66 107 PRO A O 1
ATOM 838 N N . SER A 1 108 ? -0.984 -13.975 -23.739 1.00 45.53 108 SER A N 1
ATOM 839 C CA . SER A 1 108 ? -1.114 -14.217 -22.304 1.00 45.53 108 SER A CA 1
ATOM 840 C C . SER A 1 108 ? -0.681 -12.960 -21.530 1.00 45.53 108 SER A C 1
ATOM 842 O O . SER A 1 108 ? -0.117 -12.016 -22.085 1.00 45.53 108 SER A O 1
ATOM 844 N N . SER A 1 109 ? -1.017 -12.890 -20.244 1.00 50.94 109 SER A N 1
ATOM 845 C CA . SER A 1 109 ? -0.902 -11.745 -19.317 1.00 50.94 109 SER A CA 1
ATOM 846 C C . SER A 1 109 ? 0.464 -11.037 -19.224 1.00 50.94 109 SER A C 1
ATOM 848 O O . SER A 1 109 ? 0.576 -10.018 -18.542 1.00 50.94 109 SER A O 1
ATOM 850 N N . ASN A 1 110 ? 1.478 -11.522 -19.935 1.00 46.75 110 ASN A N 1
ATOM 851 C CA . ASN A 1 110 ? 2.846 -11.015 -19.969 1.00 46.75 110 ASN A CA 1
ATOM 852 C C . ASN A 1 110 ? 2.981 -9.599 -20.558 1.00 46.75 110 ASN A C 1
ATOM 854 O O . ASN A 1 110 ? 3.948 -8.910 -20.253 1.00 46.75 110 ASN A O 1
ATOM 858 N N . ARG A 1 111 ? 1.982 -9.084 -21.295 1.00 47.50 111 ARG A N 1
ATOM 859 C CA . ARG A 1 111 ? 1.977 -7.668 -21.736 1.00 47.50 111 ARG A CA 1
ATOM 860 C C . ARG A 1 111 ? 1.885 -6.658 -20.588 1.00 47.50 111 ARG A C 1
ATOM 862 O O . ARG A 1 111 ? 2.218 -5.497 -20.794 1.00 47.50 111 ARG A O 1
ATOM 869 N N . LEU A 1 112 ? 1.413 -7.072 -19.408 1.00 47.94 112 LEU A N 1
ATOM 870 C CA . LEU A 1 112 ? 1.417 -6.234 -18.204 1.00 47.94 112 LEU A CA 1
ATOM 871 C C . LEU A 1 112 ? 2.760 -6.287 -17.464 1.00 47.94 112 LEU A C 1
ATOM 873 O O . LEU A 1 112 ? 3.069 -5.342 -16.753 1.00 47.94 112 LEU A O 1
ATOM 877 N N . LEU A 1 113 ? 3.558 -7.346 -17.658 1.00 49.56 113 LEU A N 1
ATOM 878 C CA . LEU A 1 113 ? 4.907 -7.474 -17.088 1.00 49.56 113 LEU A CA 1
ATOM 879 C C . LEU A 1 113 ? 5.928 -6.591 -17.821 1.00 49.56 113 LEU A C 1
ATOM 881 O O . LEU A 1 113 ? 6.975 -6.268 -17.277 1.00 49.56 113 LEU A O 1
ATOM 885 N N . SER A 1 114 ? 5.632 -6.199 -19.065 1.00 50.62 114 SER A N 1
ATOM 886 C CA . SER A 1 114 ? 6.486 -5.307 -19.864 1.00 50.62 114 SER A CA 1
ATOM 887 C C . SER A 1 114 ? 6.224 -3.820 -19.611 1.00 50.62 114 SER A C 1
ATOM 889 O O . SER A 1 114 ? 6.956 -2.979 -20.132 1.00 50.62 114 SER A O 1
ATOM 891 N N . ILE A 1 115 ? 5.157 -3.477 -18.884 1.00 56.00 115 ILE A N 1
ATOM 892 C CA . ILE A 1 115 ? 4.824 -2.092 -18.551 1.00 56.00 115 ILE A CA 1
ATOM 893 C C . ILE A 1 115 ? 5.427 -1.828 -17.175 1.00 56.00 115 ILE A C 1
ATOM 895 O O . ILE A 1 115 ? 4.958 -2.444 -16.219 1.00 56.00 115 ILE A O 1
ATOM 899 N N . PRO A 1 116 ? 6.419 -0.924 -17.056 1.00 57.03 116 PRO A N 1
ATOM 900 C CA . PRO A 1 116 ? 6.949 -0.533 -15.760 1.00 57.03 116 PRO A CA 1
ATOM 901 C C . PRO A 1 116 ? 5.790 -0.165 -14.846 1.00 57.03 116 PRO A C 1
ATOM 903 O O . PRO A 1 116 ? 4.941 0.654 -15.223 1.00 57.03 116 PRO A O 1
ATOM 906 N N . PHE A 1 117 ? 5.736 -0.772 -13.666 1.00 64.00 117 PHE A N 1
ATOM 907 C CA . PHE A 1 117 ? 4.724 -0.495 -12.665 1.00 64.00 117 PHE A CA 1
ATOM 908 C C . PHE A 1 117 ? 5.005 0.880 -12.039 1.00 64.00 117 PHE A C 1
ATOM 910 O O . PHE A 1 117 ? 5.461 1.024 -10.906 1.00 64.00 117 PHE A O 1
ATOM 917 N N . MET A 1 118 ? 4.762 1.928 -12.826 1.00 71.38 118 MET A N 1
ATOM 918 C CA . MET A 1 118 ? 4.814 3.310 -12.386 1.00 71.38 118 MET A CA 1
ATOM 919 C C . MET A 1 118 ? 3.450 3.721 -11.853 1.00 71.38 118 MET A C 1
ATOM 921 O O . MET A 1 118 ? 2.420 3.609 -12.519 1.00 71.38 118 MET A O 1
ATOM 925 N N . GLU A 1 119 ? 3.462 4.219 -10.626 1.00 81.25 119 GLU A N 1
ATOM 926 C CA . GLU A 1 119 ? 2.299 4.820 -9.997 1.00 81.25 119 GLU A CA 1
ATOM 927 C C . GLU A 1 119 ? 1.917 6.110 -10.736 1.00 81.25 119 GLU A C 1
ATOM 929 O O . GLU A 1 119 ? 2.748 7.004 -10.890 1.00 81.25 119 GLU A O 1
ATOM 934 N N . ASP A 1 120 ? 0.659 6.226 -11.173 1.00 88.62 120 ASP A N 1
ATOM 935 C CA . ASP A 1 120 ? 0.146 7.473 -11.744 1.00 88.62 120 ASP A CA 1
ATOM 936 C C . ASP A 1 120 ? 0.072 8.559 -10.649 1.00 88.62 120 ASP A C 1
ATOM 938 O O . ASP A 1 120 ? -0.710 8.419 -9.694 1.00 88.62 120 ASP A O 1
ATOM 942 N N . PRO A 1 121 ? 0.832 9.669 -10.769 1.00 89.25 121 PRO A N 1
ATOM 943 C CA . PRO A 1 121 ? 0.811 10.742 -9.781 1.00 89.25 121 PRO A CA 1
ATOM 944 C C . PRO A 1 121 ? -0.574 11.373 -9.610 1.00 89.25 121 PRO A C 1
ATOM 946 O O . PRO A 1 121 ? -0.917 11.794 -8.502 1.00 89.25 121 PRO A O 1
ATOM 949 N N . ALA A 1 122 ? -1.380 11.431 -10.677 1.00 91.50 122 ALA A N 1
ATOM 950 C CA . ALA A 1 122 ? -2.716 12.016 -10.630 1.00 91.50 122 ALA A CA 1
ATOM 951 C C . ALA A 1 122 ? -3.681 11.123 -9.841 1.00 91.50 122 ALA A C 1
ATOM 953 O O . ALA A 1 122 ? -4.394 11.607 -8.956 1.00 91.50 122 ALA A O 1
ATOM 954 N N . GLN A 1 123 ? -3.653 9.812 -10.098 1.00 92.31 123 GLN A N 1
ATOM 955 C CA . GLN A 1 123 ? -4.398 8.835 -9.308 1.00 92.31 123 GLN A CA 1
ATOM 956 C C . GLN A 1 123 ? -3.989 8.886 -7.830 1.00 92.31 123 GLN A C 1
ATOM 958 O O . GLN A 1 123 ? -4.857 8.945 -6.956 1.00 92.31 123 GLN A O 1
ATOM 963 N N . ARG A 1 124 ? -2.684 8.923 -7.526 1.00 92.25 124 ARG A N 1
ATOM 964 C CA . ARG A 1 124 ? -2.188 9.039 -6.143 1.00 92.25 124 ARG A CA 1
ATOM 965 C C . ARG A 1 124 ? -2.728 10.289 -5.450 1.00 92.25 124 ARG A C 1
ATOM 967 O O . ARG A 1 124 ? -3.240 10.197 -4.336 1.00 92.25 124 ARG A O 1
ATOM 974 N N . LEU A 1 125 ? -2.682 11.440 -6.121 1.00 92.56 125 LEU A N 1
ATOM 975 C CA . LEU A 1 125 ? -3.205 12.696 -5.585 1.00 92.56 125 LEU A CA 1
ATOM 976 C C . LEU A 1 125 ? -4.717 12.629 -5.325 1.00 92.56 125 LEU A C 1
ATOM 978 O O . LEU A 1 125 ? -5.188 13.125 -4.305 1.00 92.56 125 LEU A O 1
ATOM 982 N N . GLN A 1 126 ? -5.482 11.971 -6.201 1.00 93.50 126 GLN A N 1
ATOM 983 C CA . GLN A 1 126 ? -6.919 11.768 -6.003 1.00 93.50 126 GLN A CA 1
ATOM 984 C C . GLN A 1 126 ? -7.215 10.970 -4.724 1.00 93.50 126 GLN A C 1
ATOM 986 O O . GLN A 1 126 ? -8.175 11.279 -4.012 1.00 93.50 126 GLN A O 1
ATOM 991 N N . TRP A 1 127 ? -6.400 9.955 -4.431 1.00 93.88 127 TRP A N 1
ATOM 992 C CA . TRP A 1 127 ? -6.488 9.174 -3.199 1.00 93.88 127 TRP A CA 1
ATOM 993 C C . TRP A 1 127 ? -6.159 10.002 -1.960 1.00 93.88 127 TRP A C 1
ATOM 995 O O . TRP A 1 127 ? -6.960 10.010 -1.027 1.00 93.88 127 TRP A O 1
ATOM 1005 N N . VAL A 1 128 ? -5.043 10.733 -1.978 1.00 91.69 128 VAL A N 1
ATOM 1006 C CA . VAL A 1 128 ? -4.635 11.625 -0.880 1.00 91.69 128 VAL A CA 1
ATOM 1007 C C . VAL A 1 128 ? -5.726 12.657 -0.592 1.00 91.69 128 VAL A C 1
ATOM 1009 O O . VAL A 1 128 ? -6.236 12.706 0.524 1.00 91.69 128 VAL A O 1
ATOM 1012 N N . ALA A 1 129 ? -6.201 13.368 -1.618 1.00 90.94 129 ALA A N 1
ATOM 1013 C CA . ALA A 1 129 ? -7.269 14.352 -1.475 1.00 90.94 129 ALA A CA 1
ATOM 1014 C C . ALA A 1 129 ? -8.562 13.722 -0.932 1.00 90.94 129 ALA A C 1
ATOM 1016 O O . ALA A 1 129 ? -9.250 14.304 -0.096 1.00 90.94 129 ALA A O 1
ATOM 1017 N N . HIS A 1 130 ? -8.927 12.516 -1.383 1.00 91.25 130 HIS A N 1
ATOM 1018 C CA . HIS A 1 130 ? -10.112 11.847 -0.850 1.00 91.25 130 HIS A CA 1
ATOM 1019 C C . HIS A 1 130 ? -9.982 11.543 0.646 1.00 91.25 130 HIS A C 1
ATOM 1021 O O . HIS A 1 130 ? -10.960 11.742 1.370 1.00 91.25 130 HIS A O 1
ATOM 1027 N N . LEU A 1 131 ? -8.813 11.079 1.097 1.00 90.31 131 LEU A N 1
ATOM 1028 C CA . LEU A 1 131 ? -8.533 10.797 2.506 1.00 90.31 131 LEU A CA 1
ATOM 1029 C C . LEU A 1 131 ? -8.548 12.079 3.344 1.00 90.31 131 LEU A C 1
ATOM 1031 O O . LEU A 1 131 ? -9.227 12.109 4.369 1.00 90.31 131 LEU A O 1
ATOM 1035 N N . GLU A 1 132 ? -7.913 13.145 2.856 1.00 87.38 132 GLU A N 1
ATOM 1036 C CA . GLU A 1 132 ? -7.924 14.471 3.483 1.00 87.38 132 GLU A CA 1
ATOM 1037 C C . GLU A 1 132 ? -9.349 14.994 3.659 1.00 87.38 132 GLU A C 1
ATOM 1039 O O . GLU A 1 132 ? -9.776 15.254 4.776 1.00 87.38 132 GLU A O 1
ATOM 1044 N N . PHE A 1 133 ? -10.147 15.061 2.592 1.00 85.75 133 PHE A N 1
ATOM 1045 C CA . PHE A 1 133 ? -11.510 15.597 2.691 1.00 85.75 133 PHE A CA 1
ATOM 1046 C C . PHE A 1 133 ? -12.461 14.743 3.534 1.00 85.75 133 PHE A C 1
ATOM 1048 O O . PHE A 1 133 ? -13.500 15.239 3.969 1.00 85.75 133 PHE A O 1
ATOM 1055 N N . SER A 1 134 ? -12.165 13.454 3.716 1.00 83.19 134 SER A N 1
ATOM 1056 C CA . SER A 1 134 ? -13.026 12.560 4.497 1.00 83.19 134 SER A CA 1
ATOM 1057 C C . SER A 1 134 ? -12.695 12.540 5.987 1.00 83.19 134 SER A C 1
ATOM 1059 O O . SER A 1 134 ? -13.610 12.304 6.772 1.00 83.19 134 SER A O 1
AT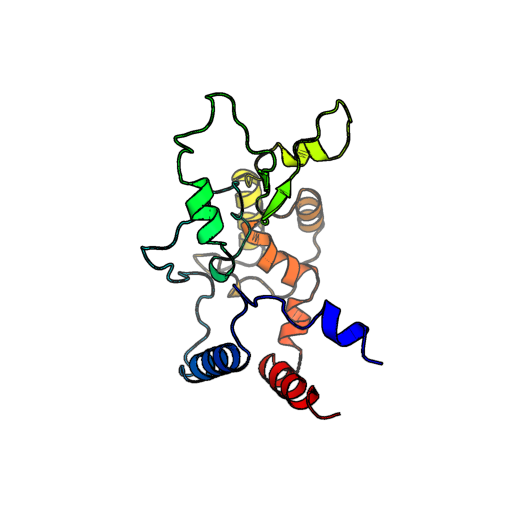OM 1061 N N . HIS A 1 135 ? -11.447 12.821 6.377 1.00 73.62 135 HIS A N 1
ATOM 1062 C CA . HIS A 1 135 ? -10.987 12.653 7.763 1.00 73.62 135 HIS A CA 1
ATOM 1063 C C . HIS A 1 135 ? -10.376 13.916 8.375 1.00 73.62 135 HIS A C 1
ATOM 1065 O O . HIS A 1 135 ? -10.280 14.018 9.595 1.00 73.62 135 HIS A O 1
ATOM 1071 N N . ASN A 1 136 ? -10.007 14.904 7.562 1.00 63.41 136 ASN A N 1
ATOM 1072 C CA . ASN A 1 136 ? -9.338 16.098 8.038 1.00 63.41 136 ASN A CA 1
ATOM 1073 C C . ASN A 1 136 ? -10.331 17.258 8.202 1.00 63.41 136 ASN A C 1
ATOM 1075 O O . ASN A 1 136 ? -10.842 17.804 7.222 1.00 63.41 136 ASN A O 1
ATOM 1079 N N . LYS A 1 137 ? -10.625 17.630 9.453 1.00 60.75 137 LYS A N 1
ATOM 1080 C CA . LYS A 1 137 ? -11.316 18.894 9.758 1.00 60.75 137 LYS A CA 1
ATOM 1081 C C . LYS A 1 137 ? -10.377 19.987 10.278 1.00 60.75 137 LYS A C 1
ATOM 1083 O O . LYS A 1 137 ? -10.754 21.147 10.164 1.00 60.75 137 LYS A O 1
ATOM 1088 N N . GLU A 1 138 ? -9.194 19.662 10.815 1.00 58.47 138 GLU A N 1
ATOM 1089 C CA . GLU A 1 138 ? -8.366 20.640 11.555 1.00 58.47 138 GLU A CA 1
ATOM 1090 C C . GLU A 1 138 ? -6.832 20.417 11.501 1.00 58.47 138 GLU A C 1
ATOM 1092 O O . GLU A 1 138 ? -6.093 21.270 11.990 1.00 58.47 138 GLU A O 1
ATOM 1097 N N . ALA A 1 139 ? -6.314 19.332 10.910 1.00 59.94 139 ALA A N 1
ATOM 1098 C CA . ALA A 1 139 ? -4.872 19.066 10.833 1.00 59.94 139 ALA A CA 1
ATOM 1099 C C . ALA A 1 139 ? -4.248 19.647 9.543 1.00 59.94 139 ALA A C 1
ATOM 1101 O O . ALA A 1 139 ? -4.828 19.515 8.465 1.00 59.94 139 ALA A O 1
ATOM 1102 N N . PRO A 1 140 ? -3.058 20.269 9.602 1.00 66.56 140 PRO A N 1
ATOM 1103 C CA . PRO A 1 140 ? -2.411 20.859 8.428 1.00 66.56 140 PRO A CA 1
ATOM 1104 C C . PRO A 1 140 ? -1.826 19.823 7.451 1.00 66.56 140 PRO A C 1
ATOM 1106 O O . PRO A 1 140 ? -1.615 20.158 6.289 1.00 66.56 140 PRO A O 1
ATOM 1109 N N . GLU A 1 141 ? -1.595 18.580 7.890 1.00 75.69 141 GLU A N 1
ATOM 1110 C CA . GLU A 1 141 ? -0.963 17.520 7.096 1.00 75.69 141 GLU A CA 1
ATOM 1111 C C . GLU A 1 141 ? -1.644 16.158 7.318 1.00 75.69 141 GLU A C 1
ATOM 1113 O O . GLU A 1 141 ? -2.084 15.840 8.426 1.00 75.69 141 GLU A O 1
ATOM 1118 N N . LEU A 1 142 ? -1.764 15.356 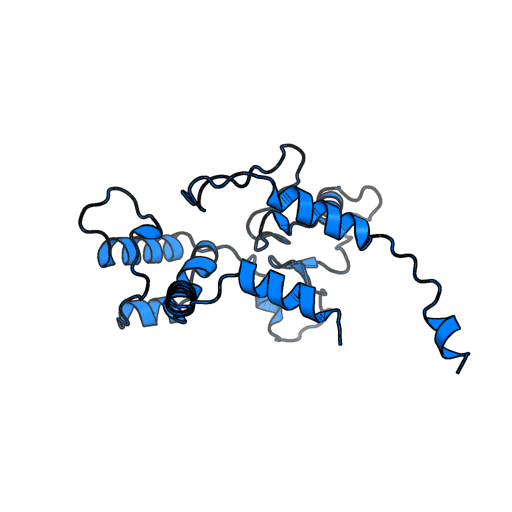6.251 1.00 78.25 142 LEU A N 1
ATOM 1119 C CA . LEU A 1 142 ? -2.365 14.022 6.298 1.00 78.25 142 LEU A CA 1
ATOM 1120 C C . LEU A 1 142 ? -1.380 13.004 6.887 1.00 78.25 142 LEU A C 1
ATOM 1122 O O . LEU A 1 142 ? -0.509 12.496 6.184 1.00 78.25 142 LEU A O 1
ATOM 1126 N N . THR A 1 143 ? -1.586 12.619 8.144 1.00 83.81 143 THR A N 1
ATOM 1127 C CA . THR A 1 143 ? -0.888 11.481 8.765 1.00 83.81 143 THR A CA 1
ATOM 1128 C C . THR A 1 143 ? -1.797 10.255 8.831 1.00 83.81 143 THR A C 1
ATOM 1130 O O . THR A 1 143 ? -3.019 10.375 8.951 1.00 83.81 143 THR A O 1
ATOM 1133 N N . TRP A 1 144 ? -1.235 9.044 8.779 1.00 87.00 144 TRP A N 1
ATOM 1134 C CA . TRP A 1 144 ? -2.041 7.816 8.866 1.00 87.00 144 TRP A CA 1
ATOM 1135 C C . TRP A 1 144 ? -2.749 7.643 10.216 1.00 87.00 144 TRP A C 1
ATOM 1137 O O . TRP A 1 144 ? -3.763 6.944 10.265 1.00 87.00 144 TRP A O 1
ATOM 1147 N N . ASP A 1 145 ? -2.272 8.308 11.267 1.00 83.06 145 ASP A N 1
ATOM 1148 C CA . ASP A 1 145 ? -2.902 8.335 12.591 1.00 83.06 145 ASP A CA 1
ATOM 1149 C C . ASP A 1 145 ? -4.194 9.161 12.604 1.00 83.06 145 ASP A C 1
ATOM 1151 O O . ASP A 1 145 ? -5.123 8.854 13.349 1.00 83.06 145 ASP A O 1
ATOM 1155 N N . SER A 1 146 ? -4.289 10.170 11.729 1.00 82.44 146 SER A N 1
ATOM 1156 C CA . SER A 1 146 ? -5.507 10.973 11.543 1.00 82.44 146 SER A CA 1
ATOM 1157 C C . SER A 1 146 ? -6.593 10.247 10.740 1.00 82.44 146 SER A C 1
ATOM 1159 O O . SER A 1 146 ? -7.769 10.607 10.793 1.00 82.44 146 SER A O 1
ATOM 1161 N N . VAL A 1 147 ? -6.218 9.202 9.996 1.00 87.25 147 VAL A N 1
ATOM 1162 C CA . VAL A 1 147 ? -7.137 8.432 9.156 1.00 87.25 147 VAL A CA 1
ATOM 1163 C C . VAL A 1 147 ? -7.810 7.345 9.987 1.00 87.25 147 VAL A C 1
ATOM 1165 O O . VAL A 1 147 ? -7.141 6.484 10.563 1.00 87.25 147 VAL A O 1
ATOM 1168 N N . GLU A 1 148 ? -9.145 7.316 9.967 1.00 88.06 148 GLU A N 1
ATOM 1169 C CA . GLU A 1 148 ? -9.937 6.328 10.701 1.00 88.06 148 GLU A CA 1
ATOM 1170 C C . GLU A 1 148 ? -9.491 4.881 10.423 1.00 88.06 148 GLU A C 1
ATOM 1172 O O . GLU A 1 148 ? -9.179 4.476 9.297 1.00 88.06 148 GLU A O 1
ATOM 1177 N N . VAL A 1 149 ? -9.526 4.060 11.477 1.00 90.56 149 VAL A N 1
ATOM 1178 C CA . VAL A 1 149 ? -9.210 2.623 11.414 1.00 90.56 149 VAL A CA 1
ATOM 1179 C C . VAL A 1 149 ? -10.139 1.882 10.444 1.00 90.56 149 VAL A C 1
ATOM 1181 O O . VAL A 1 149 ? -9.733 0.903 9.815 1.00 90.56 149 VAL A O 1
ATOM 1184 N N . VAL A 1 150 ? -11.390 2.335 10.327 1.00 89.50 150 VAL A N 1
ATOM 1185 C CA . VAL A 1 150 ? -12.404 1.760 9.441 1.00 89.50 150 VAL A CA 1
ATOM 1186 C C . VAL A 1 150 ? -12.920 2.853 8.521 1.00 89.50 150 VAL A C 1
ATOM 1188 O O . VAL A 1 150 ? -13.638 3.740 8.955 1.00 89.50 150 VAL A O 1
ATOM 1191 N N . LEU A 1 151 ? -12.597 2.747 7.234 1.00 89.75 151 LEU A N 1
ATOM 1192 C CA . LEU A 1 151 ? -13.003 3.749 6.256 1.00 89.75 151 LEU A CA 1
ATOM 1193 C C . LEU A 1 151 ? -14.502 3.632 5.917 1.00 89.75 151 LEU A C 1
ATOM 1195 O O . LEU A 1 151 ? -15.003 2.515 5.701 1.00 89.75 151 LEU A O 1
ATOM 1199 N N . PRO A 1 152 ? -15.221 4.759 5.773 1.00 88.62 152 PRO A N 1
ATOM 1200 C CA . PRO A 1 152 ? -16.611 4.758 5.335 1.00 88.62 152 PRO A CA 1
ATOM 1201 C C . PRO A 1 152 ? -16.782 4.099 3.958 1.00 88.62 152 PRO A C 1
ATOM 1203 O O . PRO A 1 152 ? -16.147 4.483 2.975 1.00 88.62 152 PRO A O 1
ATOM 1206 N N . ARG A 1 153 ? -17.699 3.127 3.844 1.00 88.69 153 ARG A N 1
ATOM 1207 C CA . ARG A 1 153 ? -17.972 2.381 2.595 1.00 88.69 153 ARG A CA 1
ATOM 1208 C C . ARG A 1 153 ? -18.825 3.181 1.600 1.00 88.69 153 ARG A C 1
ATOM 1210 O O . ARG A 1 153 ? -19.923 2.760 1.229 1.00 88.69 153 ARG A O 1
ATOM 1217 N N . THR A 1 154 ? -18.324 4.339 1.184 1.00 93.12 154 THR A N 1
ATOM 1218 C CA . THR A 1 154 ? -18.967 5.213 0.194 1.00 93.12 154 THR A CA 1
ATOM 1219 C C . THR A 1 154 ? -18.847 4.640 -1.220 1.00 93.12 154 THR A C 1
ATOM 1221 O O . THR A 1 154 ? -17.914 3.894 -1.521 1.00 93.12 154 THR A O 1
ATOM 1224 N N . GLU A 1 155 ? -19.767 5.000 -2.122 1.00 95.12 155 GLU A N 1
ATOM 1225 C CA . GLU A 1 155 ? -19.673 4.539 -3.517 1.00 95.12 155 GLU A CA 1
ATOM 1226 C C . GLU A 1 155 ? -18.466 5.143 -4.245 1.00 95.12 155 GLU A C 1
ATOM 1228 O O . GLU A 1 155 ? -17.834 4.462 -5.050 1.00 95.12 155 GLU A O 1
ATOM 1233 N N . LYS A 1 156 ? -18.074 6.376 -3.891 1.00 94.19 156 LYS A N 1
ATOM 1234 C CA . LYS A 1 156 ? -16.846 7.004 -4.393 1.00 94.19 156 LYS A CA 1
ATOM 1235 C C . LYS A 1 156 ? -15.614 6.175 -4.028 1.00 94.19 156 LYS A C 1
ATOM 1237 O O . LYS A 1 156 ? -14.837 5.841 -4.917 1.00 94.19 156 LYS A O 1
ATOM 1242 N N . LEU A 1 157 ? -15.476 5.780 -2.758 1.00 93.81 157 LEU A N 1
ATOM 1243 C CA . LEU A 1 157 ? -14.365 4.935 -2.318 1.00 93.81 157 LEU A CA 1
ATOM 1244 C C . LEU A 1 157 ? -14.373 3.586 -3.048 1.00 93.81 157 LEU A C 1
ATOM 1246 O O . LEU A 1 157 ? -13.329 3.140 -3.513 1.00 93.81 157 LEU A O 1
ATOM 1250 N N . ARG A 1 158 ? -15.542 2.952 -3.225 1.00 94.94 158 ARG A N 1
ATOM 1251 C CA . ARG A 1 158 ? -15.639 1.699 -3.998 1.00 94.94 158 ARG A CA 1
ATOM 1252 C C . ARG A 1 158 ? -15.199 1.874 -5.449 1.00 94.94 158 ARG A C 1
ATOM 1254 O O . ARG A 1 158 ? -14.496 1.013 -5.968 1.00 94.94 158 ARG A O 1
ATOM 1261 N N . ALA A 1 159 ? -15.606 2.957 -6.106 1.00 95.88 159 ALA A N 1
ATOM 1262 C CA . ALA A 1 159 ? -15.185 3.257 -7.471 1.00 95.88 159 ALA A CA 1
ATOM 1263 C C . ALA A 1 159 ? -13.665 3.458 -7.560 1.00 95.88 159 ALA A C 1
ATOM 1265 O O . ALA A 1 159 ? -13.035 2.874 -8.437 1.00 95.88 159 ALA A O 1
ATOM 1266 N N . MET A 1 160 ? -13.072 4.192 -6.613 1.00 95.19 160 MET A N 1
ATOM 1267 C CA . MET A 1 160 ? -11.619 4.381 -6.540 1.00 95.19 160 MET A CA 1
ATOM 1268 C C . MET A 1 160 ? -10.883 3.053 -6.323 1.00 95.19 160 MET A C 1
ATOM 1270 O O . MET A 1 160 ? -9.930 2.766 -7.037 1.00 95.19 160 MET A O 1
ATOM 1274 N N . VAL A 1 161 ? -11.362 2.182 -5.423 1.00 94.94 161 VAL A N 1
ATOM 1275 C CA . VAL A 1 161 ? -10.780 0.838 -5.225 1.00 94.94 161 VAL A CA 1
ATOM 1276 C C . VAL A 1 161 ? -10.819 0.012 -6.514 1.00 94.94 161 VAL A C 1
ATOM 1278 O O . VAL A 1 161 ? -9.836 -0.650 -6.835 1.00 94.94 161 VAL A O 1
ATOM 1281 N N . ARG A 1 162 ? -11.921 0.063 -7.277 1.00 93.94 162 ARG A N 1
ATOM 1282 C CA . ARG A 1 162 ? -12.045 -0.648 -8.566 1.00 93.94 162 ARG A CA 1
ATOM 1283 C C . ARG A 1 162 ? -11.085 -0.121 -9.636 1.00 93.94 162 ARG A C 1
ATOM 1285 O O . ARG A 1 162 ? -10.676 -0.893 -10.492 1.00 93.94 162 ARG A O 1
ATOM 1292 N N . GLN A 1 163 ? -10.733 1.163 -9.585 1.00 92.12 163 GLN A N 1
ATOM 1293 C CA . GLN A 1 163 ? -9.717 1.768 -10.458 1.00 92.12 163 GLN A CA 1
ATOM 1294 C C . GLN A 1 163 ? -8.283 1.419 -10.025 1.00 92.12 163 GLN A C 1
ATOM 1296 O O . GLN A 1 163 ? -7.341 1.668 -10.771 1.00 92.12 163 GLN A O 1
ATOM 1301 N N . GLY A 1 164 ? -8.118 0.824 -8.843 1.00 91.69 164 GLY A N 1
ATOM 1302 C CA . GLY A 1 164 ? -6.833 0.427 -8.289 1.00 91.69 164 GLY A CA 1
ATOM 1303 C C . GLY A 1 164 ? -6.380 1.338 -7.151 1.00 91.69 164 GLY A C 1
ATOM 1304 O O . GLY A 1 164 ? -6.610 2.548 -7.142 1.00 91.69 164 GLY A O 1
ATOM 1305 N N . ILE A 1 165 ? -5.724 0.722 -6.167 1.00 93.25 165 ILE A N 1
ATOM 1306 C CA . ILE A 1 165 ? -5.069 1.436 -5.070 1.00 93.25 165 ILE A CA 1
ATOM 1307 C C . ILE A 1 165 ? -3.608 1.683 -5.480 1.00 93.25 165 ILE A C 1
ATOM 1309 O O . ILE A 1 165 ? -2.911 0.701 -5.794 1.00 93.25 165 ILE A O 1
ATOM 1313 N N . PRO A 1 166 ? -3.148 2.948 -5.457 1.00 91.44 166 PRO A N 1
ATOM 1314 C CA . PRO A 1 166 ? -1.766 3.312 -5.719 1.00 91.44 166 PRO A CA 1
ATOM 1315 C C . PRO A 1 166 ? -0.829 2.546 -4.788 1.00 91.44 166 PRO A C 1
ATOM 1317 O O . PRO A 1 166 ? -1.150 2.332 -3.616 1.00 91.44 166 PRO A O 1
ATOM 1320 N N . HIS A 1 167 ? 0.295 2.067 -5.317 1.00 85.38 167 HIS A N 1
ATOM 1321 C CA . HIS A 1 167 ? 1.125 1.080 -4.627 1.00 85.38 167 HIS A CA 1
ATOM 1322 C C . HIS A 1 167 ? 1.615 1.555 -3.262 1.00 85.38 167 HIS A C 1
ATOM 1324 O O . HIS A 1 167 ? 1.456 0.832 -2.279 1.00 85.38 167 HIS A O 1
ATOM 1330 N N . SER A 1 168 ? 2.109 2.793 -3.203 1.00 85.75 168 SER A N 1
ATOM 1331 C CA . SER A 1 168 ? 2.590 3.444 -1.983 1.00 85.75 168 SER A CA 1
ATOM 1332 C C . SER A 1 168 ? 1.553 3.438 -0.849 1.00 85.75 168 SER A C 1
ATOM 1334 O O . SER A 1 168 ? 1.899 3.329 0.326 1.00 85.75 168 SER A O 1
ATOM 1336 N N . LEU A 1 169 ? 0.261 3.484 -1.190 1.00 90.88 169 LEU A N 1
ATOM 1337 C CA . LEU A 1 169 ? -0.842 3.527 -0.231 1.00 90.88 169 LEU A CA 1
ATOM 1338 C C . LEU A 1 169 ? -1.363 2.134 0.155 1.00 90.88 169 LEU A C 1
ATOM 1340 O O . LEU A 1 169 ? -2.077 2.005 1.152 1.00 90.88 169 LEU A O 1
ATOM 1344 N N . ARG A 1 170 ? -1.039 1.074 -0.602 1.00 91.19 170 ARG A N 1
ATOM 1345 C CA . ARG A 1 170 ? -1.586 -0.280 -0.382 1.00 91.19 170 ARG A CA 1
ATOM 1346 C C . ARG A 1 170 ? -1.354 -0.825 1.027 1.00 91.19 170 ARG A C 1
ATOM 1348 O O . ARG A 1 170 ? -2.340 -1.313 1.586 1.00 91.19 170 ARG A O 1
ATOM 1355 N N . PRO A 1 171 ? -0.152 -0.730 1.637 1.00 89.81 171 PRO A N 1
ATOM 1356 C CA . PRO A 1 171 ? 0.081 -1.287 2.972 1.00 89.81 171 PRO A CA 1
ATOM 1357 C C . PRO A 1 171 ? -0.912 -0.748 4.009 1.00 89.81 171 PRO A C 1
ATOM 1359 O O . PRO A 1 171 ? -1.471 -1.498 4.806 1.00 89.81 171 PRO A O 1
ATOM 1362 N N . GLN A 1 172 ? -1.207 0.550 3.938 1.00 91.88 172 GLN A N 1
ATOM 1363 C CA . GLN A 1 172 ? -2.092 1.233 4.878 1.00 91.88 172 GLN A CA 1
ATOM 1364 C C . GLN A 1 172 ? -3.571 1.070 4.516 1.00 91.88 172 GLN A C 1
ATOM 1366 O O . GLN A 1 172 ? -4.418 0.858 5.393 1.00 91.88 172 GLN A O 1
ATOM 1371 N N . MET A 1 173 ? -3.895 1.129 3.224 1.00 93.56 173 MET A N 1
ATOM 1372 C CA . MET A 1 173 ? -5.267 1.042 2.728 1.00 93.56 173 MET A CA 1
ATOM 1373 C C . MET A 1 173 ? -5.835 -0.370 2.820 1.00 93.56 173 MET A C 1
ATOM 1375 O O . MET A 1 173 ? -6.969 -0.541 3.269 1.00 93.56 173 MET A O 1
ATOM 1379 N N . TRP A 1 174 ? -5.076 -1.401 2.439 1.00 94.69 174 TRP A N 1
ATOM 1380 C CA . TRP A 1 174 ? -5.548 -2.786 2.518 1.00 94.69 174 TRP A CA 1
ATOM 1381 C C . TRP A 1 174 ? -5.799 -3.224 3.955 1.00 94.69 174 TRP A C 1
ATOM 1383 O O . TRP A 1 174 ? -6.803 -3.889 4.217 1.00 94.69 174 TRP A O 1
ATOM 1393 N N . MET A 1 175 ? -4.960 -2.791 4.897 1.00 94.06 175 MET A N 1
ATOM 1394 C CA . MET A 1 175 ? -5.157 -3.057 6.321 1.00 94.06 175 MET A CA 1
ATOM 1395 C C . MET A 1 175 ? -6.493 -2.496 6.833 1.00 94.06 175 MET A C 1
ATOM 1397 O O . MET A 1 175 ? -7.206 -3.181 7.570 1.00 94.06 175 MET A O 1
ATOM 1401 N N . ARG A 1 176 ? -6.882 -1.291 6.396 1.00 93.88 176 ARG A N 1
ATOM 1402 C CA . ARG A 1 176 ? -8.164 -0.660 6.758 1.00 93.88 176 ARG A CA 1
ATOM 1403 C C . ARG A 1 176 ? -9.352 -1.291 6.029 1.00 93.88 176 ARG A C 1
ATOM 1405 O O . ARG A 1 176 ? -10.332 -1.680 6.660 1.00 93.88 176 ARG A O 1
ATOM 1412 N N . LEU A 1 177 ? -9.265 -1.451 4.706 1.00 93.88 177 LEU A N 1
ATOM 1413 C CA . LEU A 1 177 ? -10.361 -1.956 3.865 1.00 93.88 177 LEU A CA 1
ATOM 1414 C C . LEU A 1 177 ? -10.734 -3.414 4.169 1.00 93.88 177 LEU A C 1
ATOM 1416 O O . LEU A 1 177 ? -11.913 -3.767 4.126 1.00 93.88 177 LEU A O 1
ATOM 1420 N N . SER A 1 178 ? -9.747 -4.251 4.498 1.00 94.19 178 SER A N 1
ATOM 1421 C CA . SER A 1 178 ? -9.970 -5.647 4.903 1.00 94.19 178 SER A CA 1
ATOM 1422 C C . SER A 1 178 ? -10.489 -5.791 6.338 1.00 94.19 178 SER A C 1
ATOM 1424 O O . SER A 1 178 ? -10.928 -6.871 6.730 1.00 94.19 178 SER A O 1
ATOM 1426 N N . GLY A 1 179 ? -10.419 -4.725 7.142 1.00 93.06 179 GLY A N 1
ATOM 1427 C CA . GLY A 1 179 ? -10.658 -4.774 8.584 1.00 93.06 179 GLY A CA 1
ATOM 1428 C C . GLY A 1 179 ? -9.519 -5.423 9.380 1.00 93.06 179 GLY A C 1
ATOM 1429 O O . GLY A 1 179 ? -9.642 -5.567 10.597 1.00 93.06 179 GLY A O 1
ATOM 1430 N N . ALA A 1 180 ? -8.407 -5.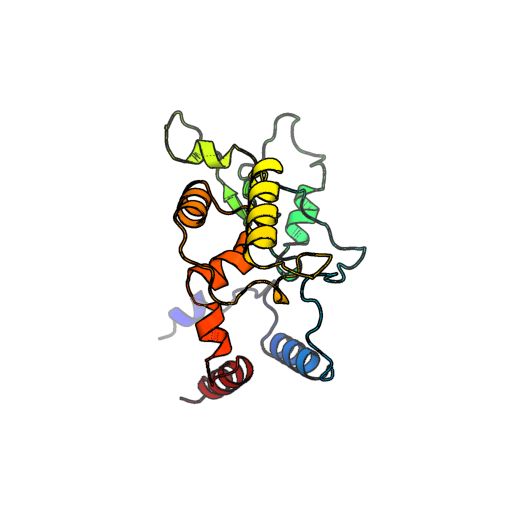801 8.739 1.00 93.38 180 ALA A N 1
ATOM 1431 C CA . ALA A 1 180 ? -7.254 -6.390 9.415 1.00 93.38 180 ALA A CA 1
ATOM 1432 C C . ALA A 1 180 ? -6.665 -5.451 10.476 1.00 93.38 180 ALA A C 1
ATOM 1434 O O . ALA A 1 180 ? -6.316 -5.916 11.556 1.00 93.38 180 ALA A O 1
ATOM 1435 N N . LEU A 1 181 ? -6.631 -4.136 10.225 1.00 93.00 181 LEU A N 1
ATOM 1436 C CA . LEU A 1 181 ? -6.158 -3.155 11.206 1.00 93.00 181 LEU A CA 1
ATOM 1437 C C . LEU A 1 181 ? -7.030 -3.150 12.462 1.00 93.00 181 LEU A C 1
ATOM 1439 O O . LEU A 1 181 ? -6.519 -3.214 13.574 1.00 93.00 181 LEU A O 1
ATOM 1443 N N . GLN A 1 182 ? -8.351 -3.150 12.287 1.00 93.56 182 GLN A N 1
ATOM 1444 C CA . GLN A 1 182 ? -9.284 -3.210 13.407 1.00 93.56 182 GLN A CA 1
ATOM 1445 C C . GLN A 1 182 ? -9.106 -4.502 14.214 1.00 93.56 182 GLN A C 1
ATOM 1447 O O . GLN A 1 182 ? -9.158 -4.469 15.441 1.00 93.56 182 GLN A O 1
ATOM 1452 N N . LYS A 1 183 ? -8.887 -5.636 13.538 1.00 92.75 183 LYS A N 1
ATOM 1453 C CA . LYS A 1 183 ? -8.622 -6.922 14.197 1.00 92.75 183 LYS A CA 1
ATOM 1454 C C . LYS A 1 183 ? -7.288 -6.915 14.943 1.00 92.75 183 LYS A C 1
ATOM 1456 O O . LYS A 1 183 ? -7.256 -7.387 16.068 1.00 92.75 183 LYS A O 1
ATOM 1461 N N . LYS A 1 184 ? -6.235 -6.345 14.347 1.00 90.44 184 LYS A N 1
ATOM 1462 C CA . LYS A 1 184 ? -4.908 -6.185 14.961 1.00 90.44 184 LYS A CA 1
ATOM 1463 C C . LYS A 1 184 ? -4.961 -5.312 16.218 1.00 90.44 184 LYS A C 1
ATOM 1465 O O . LYS A 1 184 ? -4.299 -5.617 17.194 1.00 90.44 184 LYS A O 1
ATOM 1470 N N . LEU A 1 185 ? -5.746 -4.236 16.210 1.00 90.44 185 LEU A N 1
ATOM 1471 C CA . LEU A 1 185 ? -5.880 -3.356 17.379 1.00 90.44 185 LEU A CA 1
ATOM 1472 C C . LEU A 1 185 ? -6.739 -3.969 18.493 1.00 90.44 185 LEU A C 1
ATOM 1474 O O . LEU A 1 185 ? -6.553 -3.646 19.658 1.00 90.44 185 LEU A O 1
ATOM 1478 N N . LYS A 1 186 ? -7.697 -4.833 18.141 1.00 92.50 186 LYS A N 1
ATOM 1479 C CA . LYS A 1 186 ? -8.578 -5.516 19.101 1.00 92.50 186 LYS A CA 1
ATOM 1480 C C . LYS A 1 186 ? -8.032 -6.859 19.589 1.00 92.50 186 LYS A C 1
ATOM 1482 O O . LYS A 1 186 ? -8.672 -7.478 20.433 1.00 92.50 186 LYS A O 1
ATOM 1487 N N . SER A 1 187 ? -6.936 -7.358 19.023 1.00 91.12 187 SER A N 1
ATOM 1488 C CA . SER A 1 187 ? -6.384 -8.649 19.422 1.00 91.12 187 SER A CA 1
ATOM 1489 C C . SER A 1 187 ? -5.683 -8.532 20.768 1.00 91.12 187 SER A C 1
ATOM 1491 O O . SER A 1 187 ? -4.811 -7.687 20.938 1.00 91.12 187 SER A O 1
ATOM 1493 N N . GLU A 1 188 ? -6.026 -9.424 21.692 1.00 89.56 188 GLU A N 1
ATOM 1494 C CA . GLU A 1 188 ? -5.367 -9.540 23.000 1.00 89.56 188 GLU A CA 1
ATOM 1495 C C . GLU A 1 188 ? -3.962 -10.148 22.889 1.00 89.56 188 GLU A C 1
ATOM 1497 O O . GLU A 1 188 ? -3.120 -9.944 23.754 1.00 89.56 188 GLU A O 1
ATOM 1502 N N . THR A 1 189 ? -3.705 -10.898 21.814 1.00 86.12 189 THR A N 1
ATOM 1503 C CA . THR A 1 189 ? -2.419 -11.546 21.558 1.00 86.12 189 THR A CA 1
ATOM 1504 C C . THR A 1 189 ? -1.479 -10.580 20.849 1.00 86.12 189 THR A C 1
ATOM 1506 O O . THR A 1 189 ? -1.736 -10.178 19.710 1.00 86.12 189 THR A O 1
ATOM 1509 N N . THR A 1 190 ? -0.370 -10.231 21.497 1.00 86.38 190 THR A N 1
ATOM 1510 C CA . THR A 1 190 ? 0.682 -9.433 20.864 1.00 86.38 190 THR A CA 1
ATOM 1511 C C . THR A 1 190 ? 1.586 -10.312 20.001 1.00 86.38 190 THR A C 1
ATOM 1513 O O . THR A 1 190 ? 1.667 -11.528 20.178 1.00 86.38 190 THR A O 1
ATOM 1516 N N . TYR A 1 191 ? 2.317 -9.705 19.064 1.00 81.69 191 TYR A N 1
ATOM 1517 C CA . TYR A 1 191 ? 3.304 -10.446 18.272 1.00 81.69 191 TYR A CA 1
ATOM 1518 C C . TYR A 1 191 ? 4.380 -11.098 19.157 1.00 81.69 191 TYR A C 1
ATOM 1520 O O . TYR A 1 191 ? 4.808 -12.215 18.880 1.00 81.69 191 TYR A O 1
ATOM 1528 N N . GLN A 1 192 ? 4.759 -10.452 20.265 1.00 84.56 192 GLN A N 1
ATOM 1529 C CA . GLN A 1 192 ? 5.682 -11.033 21.241 1.00 84.56 192 GLN A CA 1
ATOM 1530 C C . GLN A 1 192 ? 5.110 -12.295 21.895 1.00 84.56 192 GLN A C 1
ATOM 1532 O O . GLN A 1 192 ? 5.847 -13.256 22.103 1.00 84.56 192 GLN A O 1
ATOM 1537 N N . ASP A 1 193 ? 3.808 -12.326 22.185 1.00 86.69 193 ASP A N 1
ATOM 1538 C CA . ASP A 1 193 ? 3.156 -13.517 22.738 1.00 86.69 193 ASP A CA 1
ATOM 1539 C C . ASP A 1 193 ? 3.144 -14.665 21.727 1.00 86.69 193 ASP A C 1
ATOM 1541 O O . ASP A 1 193 ? 3.392 -15.811 22.098 1.00 86.69 193 ASP A O 1
ATOM 1545 N N . ILE A 1 194 ? 2.939 -14.359 20.440 1.00 85.88 194 ILE A N 1
ATOM 1546 C CA . ILE A 1 194 ? 3.036 -15.346 19.354 1.00 85.88 194 ILE A CA 1
ATOM 1547 C C . ILE A 1 194 ? 4.462 -15.897 19.262 1.00 85.88 194 ILE A C 1
ATOM 1549 O O . ILE A 1 194 ? 4.639 -17.110 19.180 1.00 85.88 194 ILE A O 1
ATOM 1553 N N . LEU A 1 195 ? 5.481 -15.033 19.318 1.00 84.44 195 LEU A N 1
ATOM 1554 C CA . LEU A 1 195 ? 6.881 -15.460 19.293 1.00 84.44 195 LEU A CA 1
ATOM 1555 C C . LEU A 1 195 ? 7.230 -16.350 20.492 1.00 84.44 195 LEU A C 1
ATOM 1557 O O . LEU A 1 195 ? 7.844 -17.398 20.306 1.00 84.44 195 LEU A O 1
ATOM 1561 N N . LYS A 1 196 ? 6.803 -15.976 21.706 1.00 86.00 196 LYS A N 1
ATOM 1562 C CA . LYS A 1 196 ? 7.002 -16.777 22.928 1.00 86.00 196 LYS A CA 1
ATOM 1563 C C . LYS A 1 196 ? 6.275 -18.121 22.865 1.00 86.00 196 LYS A C 1
ATOM 1565 O O . LYS A 1 196 ? 6.806 -19.132 23.314 1.00 86.00 196 LYS A O 1
ATOM 1570 N N . ALA A 1 197 ? 5.060 -18.149 22.321 1.00 83.25 197 ALA A N 1
ATOM 1571 C CA . ALA A 1 197 ? 4.320 -19.392 22.128 1.00 83.25 197 ALA A CA 1
ATOM 1572 C C . ALA A 1 197 ? 5.001 -20.289 21.080 1.00 83.25 197 ALA A C 1
ATOM 1574 O O . ALA A 1 197 ? 5.122 -21.492 21.290 1.00 83.25 197 ALA A O 1
ATOM 1575 N N . SER A 1 198 ? 5.502 -19.700 19.990 1.00 79.50 198 SER A N 1
ATOM 1576 C CA . SER A 1 198 ? 6.177 -20.420 18.908 1.00 79.50 198 SER A CA 1
ATOM 1577 C C . SER A 1 198 ? 7.556 -20.951 19.301 1.00 79.50 198 SER A C 1
ATOM 1579 O O . SER A 1 198 ? 7.951 -22.000 18.801 1.00 79.50 198 SER A O 1
ATOM 1581 N N . SER A 1 199 ? 8.299 -20.274 20.180 1.00 76.00 199 SER A N 1
ATOM 1582 C CA . SER A 1 199 ? 9.591 -20.776 20.667 1.00 76.00 199 SER A CA 1
ATOM 1583 C C . SER A 1 199 ? 9.441 -21.969 21.617 1.00 76.00 199 SER A C 1
ATOM 1585 O O . SER A 1 199 ? 10.330 -22.819 21.675 1.00 76.00 199 SER A O 1
ATOM 1587 N N . ASN A 1 200 ? 8.302 -22.074 22.308 1.00 62.34 200 ASN A N 1
ATOM 1588 C CA . ASN A 1 200 ? 7.955 -23.225 23.143 1.00 62.34 200 ASN A CA 1
ATOM 1589 C C . ASN A 1 200 ? 7.423 -24.433 22.350 1.00 62.34 200 ASN A C 1
ATOM 1591 O O . ASN A 1 200 ? 7.363 -25.527 22.905 1.00 62.34 200 ASN A O 1
ATOM 1595 N N . ASP A 1 201 ? 7.091 -24.273 21.064 1.00 59.00 201 ASP A N 1
ATOM 1596 C CA . ASP A 1 201 ? 6.615 -25.363 20.191 1.00 59.00 201 ASP A CA 1
ATOM 1597 C C . ASP A 1 201 ? 7.747 -26.324 19.755 1.00 59.00 201 ASP A C 1
ATOM 1599 O O . ASP A 1 201 ? 7.527 -27.319 19.076 1.00 59.00 201 ASP A O 1
ATOM 1603 N N . ALA A 1 202 ? 8.988 -26.069 20.187 1.00 55.25 202 ALA A N 1
ATOM 1604 C CA . ALA A 1 202 ? 10.129 -26.966 19.986 1.00 55.25 202 ALA A CA 1
ATOM 1605 C C . ALA A 1 202 ? 10.203 -28.132 21.004 1.00 55.25 202 ALA A C 1
ATOM 1607 O O . ALA A 1 202 ? 11.222 -28.825 21.058 1.00 55.25 202 ALA A O 1
ATOM 1608 N N . LEU A 1 203 ? 9.167 -28.337 21.830 1.00 50.09 203 LEU A N 1
ATOM 1609 C CA . LEU A 1 203 ? 9.127 -29.338 22.909 1.00 50.09 203 LEU A CA 1
ATOM 1610 C C . LEU A 1 203 ? 7.864 -30.225 22.891 1.00 50.09 203 LEU A C 1
ATOM 1612 O O . LEU A 1 203 ? 7.269 -30.480 23.941 1.00 50.09 203 LEU A O 1
ATOM 1616 N N . MET A 1 204 ? 7.490 -30.754 21.722 1.00 39.69 204 MET A N 1
ATOM 1617 C CA . MET A 1 204 ? 6.712 -32.001 21.623 1.00 39.69 204 MET A CA 1
ATOM 1618 C C . MET A 1 204 ? 7.282 -32.949 20.572 1.00 39.69 204 MET A C 1
ATOM 1620 O O . MET A 1 204 ? 7.587 -32.489 19.452 1.00 39.69 204 MET A O 1
#